Protein AF-A0A740PME3-F1 (afdb_monomer)

Radius of gyration: 33.71 Å; Cα contacts (8 Å, |Δi|>4): 279; chains: 1; bounding box: 52×79×85 Å

Mean predicted aligned error: 16.43 Å

pLDDT: mean 79.65, std 16.58, range [29.19, 96.75]

Sequence (230 aa):
MEKITNFGVVDVSREPSSVQKLFLKLCFMFKQINLDVYLSSTSSETVQLRVPRELNENHKQIGSIQYGGVKYPITHGSHLNLKYVELRLESDFLKEIRVFNMLHELIGERDANGWLKYKFTYADDEIKLAKRVAAIISKGMEREFGISYLTCGLDEDILTLPRAKPTAVKQYNQTEAIRIISDLLINKGYHVSRSSLDHPAYHLIVESDERVAKILVRHLQYDHAYDLST

Structure (mmCIF, N/CA/C/O backbone):
data_AF-A0A740PME3-F1
#
_entry.id   AF-A0A740PME3-F1
#
loop_
_atom_site.group_PDB
_atom_site.id
_atom_site.type_symbol
_atom_site.label_atom_id
_atom_site.label_alt_id
_atom_site.label_comp_id
_atom_site.label_asym_id
_atom_site.label_entity_id
_atom_site.label_seq_id
_atom_site.pdbx_PDB_ins_code
_atom_site.Cartn_x
_atom_site.Cartn_y
_atom_site.Cartn_z
_atom_site.occupancy
_atom_site.B_iso_or_equiv
_atom_site.auth_seq_id
_atom_site.auth_comp_id
_atom_site.auth_asym_id
_atom_site.auth_atom_id
_atom_site.pdbx_PDB_model_num
ATOM 1 N N . MET A 1 1 ? 36.382 -5.856 23.188 1.00 29.92 1 MET A N 1
ATOM 2 C CA . MET A 1 1 ? 36.559 -7.323 23.112 1.00 29.92 1 MET A CA 1
ATOM 3 C C . MET A 1 1 ? 35.412 -7.926 23.903 1.00 29.92 1 MET A C 1
ATOM 5 O O . MET A 1 1 ? 35.269 -7.535 25.046 1.00 29.92 1 MET A O 1
ATOM 9 N N . GLU A 1 2 ? 34.483 -8.726 23.399 1.00 30.62 2 GLU A N 1
ATOM 10 C CA . GLU A 1 2 ? 34.269 -9.385 22.110 1.00 30.62 2 GLU A CA 1
ATOM 11 C C . GLU A 1 2 ? 32.746 -9.496 21.905 1.00 30.62 2 GLU A C 1
ATOM 13 O O . GLU A 1 2 ? 31.999 -9.746 22.849 1.00 30.62 2 GLU A O 1
ATOM 18 N N . LYS A 1 3 ? 32.293 -9.269 20.668 1.00 38.28 3 LYS A N 1
ATOM 19 C CA . LYS A 1 3 ? 30.943 -9.590 20.191 1.00 38.28 3 LYS A CA 1
ATOM 20 C C . LYS A 1 3 ? 30.825 -11.105 20.053 1.00 38.28 3 LYS A C 1
ATOM 22 O O . LYS A 1 3 ? 31.654 -11.675 19.356 1.00 38.28 3 LYS A O 1
ATOM 27 N N . ILE A 1 4 ? 29.730 -11.699 20.526 1.00 29.19 4 ILE A N 1
ATOM 28 C CA . ILE A 1 4 ? 29.160 -12.890 19.879 1.00 29.19 4 ILE A CA 1
ATOM 29 C C . ILE A 1 4 ? 27.644 -12.712 19.764 1.00 29.19 4 ILE A C 1
ATOM 31 O O . ILE A 1 4 ? 26.863 -12.976 20.673 1.00 29.19 4 ILE A O 1
ATOM 35 N N . THR A 1 5 ? 27.248 -12.209 18.599 1.00 34.19 5 THR A N 1
ATOM 36 C CA . THR A 1 5 ? 25.916 -12.335 18.015 1.00 34.19 5 THR A CA 1
ATOM 37 C C . THR A 1 5 ? 25.674 -13.795 17.633 1.00 34.19 5 THR A C 1
ATOM 39 O O . THR A 1 5 ? 26.223 -14.258 16.635 1.00 34.19 5 THR A O 1
ATOM 42 N N . ASN A 1 6 ? 24.822 -14.505 18.372 1.00 30.84 6 ASN A N 1
ATOM 43 C CA . ASN A 1 6 ? 24.217 -15.747 17.884 1.00 30.84 6 ASN A CA 1
ATOM 44 C C . ASN A 1 6 ? 23.075 -15.398 16.923 1.00 30.84 6 ASN A C 1
ATOM 46 O O . ASN A 1 6 ? 21.897 -15.460 17.269 1.00 30.84 6 ASN A O 1
ATOM 50 N N . PHE A 1 7 ? 23.434 -15.013 15.697 1.00 35.28 7 PHE A N 1
ATOM 51 C CA . PHE A 1 7 ? 22.542 -15.234 14.569 1.00 35.28 7 PHE A CA 1
ATOM 52 C C . PHE A 1 7 ? 22.565 -16.733 14.299 1.00 35.28 7 PHE A C 1
ATOM 54 O O . PHE A 1 7 ? 23.594 -17.281 13.904 1.00 35.28 7 PHE A O 1
ATOM 61 N N . GLY A 1 8 ? 21.438 -17.398 14.556 1.00 32.94 8 GLY A N 1
ATOM 62 C CA . GLY A 1 8 ? 21.211 -18.737 14.035 1.00 32.94 8 GLY A CA 1
ATOM 63 C C . GLY A 1 8 ? 21.528 -18.716 12.547 1.00 32.94 8 GLY A C 1
ATOM 64 O O . GLY A 1 8 ? 21.039 -17.849 11.821 1.00 32.94 8 GLY A O 1
ATOM 65 N N . VAL A 1 9 ? 22.414 -19.616 12.133 1.00 32.97 9 VAL A N 1
ATOM 66 C CA . VAL A 1 9 ? 22.799 -19.816 10.741 1.00 32.97 9 VAL A CA 1
ATOM 67 C C . VAL A 1 9 ? 21.518 -20.098 9.962 1.00 32.97 9 VAL A C 1
ATOM 69 O O . VAL A 1 9 ? 20.975 -21.199 10.006 1.00 32.97 9 VAL A O 1
ATOM 72 N N . VAL A 1 10 ? 20.993 -19.068 9.301 1.00 37.66 10 VAL A N 1
ATOM 73 C CA . VAL A 1 10 ? 19.994 -19.241 8.256 1.00 37.66 10 VAL A CA 1
ATOM 74 C C . VAL A 1 10 ? 20.747 -19.938 7.142 1.00 37.66 10 VAL A C 1
ATOM 76 O O . VAL A 1 10 ? 21.699 -19.385 6.601 1.00 37.66 10 VAL A O 1
ATOM 79 N N . ASP A 1 11 ? 20.380 -21.181 6.869 1.00 35.50 11 ASP A N 1
ATOM 80 C CA . ASP A 1 11 ? 20.897 -21.944 5.747 1.00 35.50 11 ASP A CA 1
ATOM 81 C C . ASP A 1 11 ? 20.616 -21.163 4.447 1.00 35.50 11 ASP A C 1
ATOM 83 O O . ASP A 1 11 ? 19.503 -21.165 3.923 1.00 35.50 11 ASP A O 1
ATOM 87 N N . VAL A 1 12 ? 21.621 -20.420 3.967 1.00 41.12 12 VAL A N 1
ATOM 88 C CA . VAL A 1 12 ? 21.556 -19.548 2.777 1.00 41.12 12 VAL A CA 1
ATOM 89 C C . VAL A 1 12 ? 21.533 -20.382 1.480 1.00 41.12 12 VAL A C 1
ATOM 91 O O . VAL A 1 12 ? 21.507 -19.834 0.383 1.00 41.12 12 VAL A O 1
ATOM 94 N N . SER A 1 13 ? 21.541 -21.717 1.575 1.00 41.72 13 SER A N 1
ATOM 95 C CA . SER A 1 13 ? 21.712 -22.620 0.431 1.00 41.72 13 SER A CA 1
ATOM 96 C C . SER A 1 13 ? 20.420 -23.012 -0.297 1.00 41.72 13 SER A C 1
ATOM 98 O O . SER A 1 13 ? 20.486 -23.657 -1.343 1.00 41.72 13 SER A O 1
ATOM 100 N N . ARG A 1 14 ? 19.238 -22.632 0.208 1.00 55.62 14 ARG A N 1
ATOM 101 C CA . ARG A 1 14 ? 17.954 -22.964 -0.430 1.00 55.62 14 ARG A CA 1
ATOM 102 C C . ARG A 1 14 ? 17.279 -21.722 -0.981 1.00 55.62 14 ARG A C 1
ATOM 104 O O . ARG A 1 14 ? 16.992 -20.784 -0.241 1.00 55.62 14 ARG A O 1
ATOM 111 N N . GLU A 1 15 ? 16.981 -21.742 -2.280 1.00 59.12 15 GLU A N 1
ATOM 112 C CA . GLU A 1 15 ? 16.132 -20.718 -2.877 1.00 59.12 15 GLU A CA 1
ATOM 113 C C . GLU A 1 15 ? 14.814 -20.595 -2.095 1.00 59.12 15 GLU A C 1
ATOM 115 O O . GLU A 1 15 ? 14.175 -21.613 -1.802 1.00 59.12 15 GLU A O 1
ATOM 120 N N . PRO A 1 16 ? 14.368 -19.366 -1.779 1.00 70.06 16 PRO A N 1
ATOM 121 C CA . PRO A 1 16 ? 13.100 -19.177 -1.102 1.00 70.06 16 PRO A CA 1
ATOM 122 C C . PRO A 1 16 ? 11.954 -19.682 -1.982 1.00 70.06 16 PRO A C 1
ATOM 124 O O . PRO A 1 16 ? 11.882 -19.391 -3.181 1.00 70.06 16 PRO A O 1
ATOM 127 N N . SER A 1 17 ? 11.028 -20.416 -1.368 1.00 82.38 17 SER A N 1
ATOM 128 C CA . SER A 1 17 ? 9.795 -20.870 -2.014 1.00 82.38 17 SER A CA 1
ATOM 129 C C . SER A 1 17 ? 8.991 -19.690 -2.572 1.00 82.38 17 SER A C 1
ATOM 131 O O . SER A 1 17 ? 9.110 -18.555 -2.101 1.00 82.38 17 SER A O 1
ATOM 133 N N . SER A 1 18 ? 8.115 -19.943 -3.548 1.00 86.56 18 SER A N 1
ATOM 134 C CA . SER A 1 18 ? 7.247 -18.905 -4.125 1.00 86.56 18 SER A CA 1
ATOM 135 C C . SER A 1 18 ? 6.429 -18.163 -3.060 1.00 86.56 18 SER A C 1
ATOM 137 O O . SER A 1 18 ? 6.282 -16.948 -3.134 1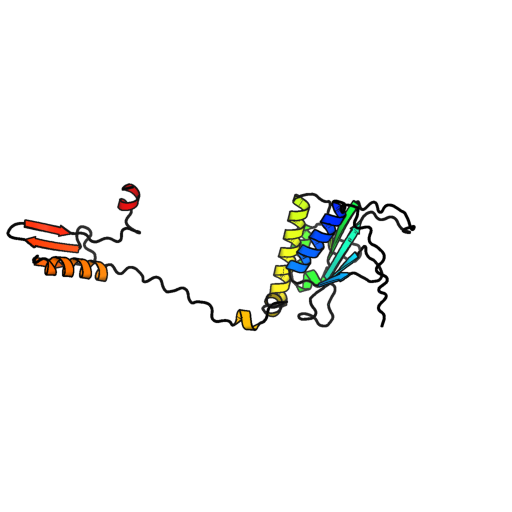.00 86.56 18 SER A O 1
ATOM 139 N N . VAL A 1 19 ? 5.978 -18.859 -2.010 1.00 87.50 19 VAL A N 1
ATOM 140 C CA . VAL A 1 19 ? 5.233 -18.259 -0.889 1.00 87.50 19 VAL A CA 1
ATOM 141 C C . VAL A 1 19 ? 6.123 -17.354 -0.028 1.00 87.50 19 VAL A C 1
ATOM 143 O O . VAL A 1 19 ? 5.700 -16.266 0.353 1.00 87.50 19 VAL A O 1
ATOM 146 N N . GLN A 1 20 ? 7.381 -17.727 0.221 1.00 86.75 20 GLN A N 1
ATOM 147 C CA . GLN A 1 20 ? 8.343 -16.845 0.904 1.00 86.75 20 GLN A CA 1
ATOM 148 C C . GLN A 1 20 ? 8.672 -15.612 0.055 1.00 86.75 20 GLN A C 1
ATOM 150 O O . GLN A 1 20 ? 8.682 -14.489 0.560 1.00 86.75 20 GLN A O 1
ATOM 155 N N . LYS A 1 21 ? 8.863 -15.797 -1.259 1.00 88.62 21 LYS A N 1
ATOM 156 C CA . LYS A 1 21 ? 9.023 -14.690 -2.214 1.00 88.62 21 LYS A CA 1
ATOM 157 C C . LYS A 1 21 ? 7.786 -13.773 -2.197 1.00 88.62 21 LYS A C 1
ATOM 159 O O . LYS A 1 21 ? 7.944 -12.558 -2.274 1.00 88.62 21 LYS A O 1
ATOM 164 N N . LEU A 1 22 ? 6.571 -14.321 -2.070 1.00 90.56 22 LEU A N 1
ATOM 165 C CA . LEU A 1 22 ? 5.328 -13.546 -1.944 1.00 90.56 22 LEU A CA 1
ATOM 166 C C . LEU A 1 22 ? 5.311 -12.692 -0.684 1.00 90.56 22 LEU A C 1
ATOM 168 O O . LEU A 1 22 ? 5.020 -11.504 -0.750 1.00 90.56 22 LEU A O 1
ATOM 172 N N . PHE A 1 23 ? 5.633 -13.306 0.450 1.00 91.38 23 PHE A N 1
ATOM 173 C CA . PHE A 1 23 ? 5.630 -12.653 1.750 1.00 91.38 23 PHE A CA 1
ATOM 174 C C . PHE A 1 23 ? 6.558 -11.441 1.748 1.00 91.38 23 PHE A C 1
ATOM 176 O O . PHE A 1 23 ? 6.135 -10.334 2.072 1.00 91.38 23 PHE A O 1
ATOM 183 N N . LEU A 1 24 ? 7.790 -11.627 1.265 1.00 90.50 24 LEU A N 1
ATOM 184 C CA . LEU A 1 24 ? 8.758 -10.541 1.115 1.00 90.50 24 LEU A CA 1
ATOM 185 C C . LEU A 1 24 ? 8.257 -9.450 0.161 1.00 90.50 24 LEU A C 1
ATOM 187 O O . LEU A 1 24 ? 8.390 -8.266 0.468 1.00 90.50 24 LEU A O 1
ATOM 191 N N . LYS A 1 25 ? 7.639 -9.827 -0.968 1.00 92.75 25 LYS A N 1
ATOM 192 C CA . LYS A 1 25 ? 7.036 -8.865 -1.905 1.00 92.75 25 LYS A CA 1
ATOM 193 C C . LYS A 1 25 ? 5.937 -8.036 -1.241 1.00 92.75 25 LYS A C 1
ATOM 195 O O . LYS A 1 25 ? 5.914 -6.826 -1.440 1.00 92.75 25 LYS A O 1
ATOM 200 N N . LEU A 1 26 ? 5.040 -8.658 -0.475 1.00 93.56 26 LEU A N 1
ATOM 201 C CA . LEU A 1 26 ? 3.980 -7.943 0.235 1.00 93.56 26 LEU A CA 1
ATOM 202 C C . LEU A 1 26 ? 4.576 -6.991 1.274 1.00 93.56 26 LEU A C 1
ATOM 204 O O . LEU A 1 26 ? 4.253 -5.808 1.244 1.00 93.56 26 LEU A O 1
ATOM 208 N N . CYS A 1 27 ? 5.509 -7.452 2.112 1.00 93.50 27 CYS A N 1
ATOM 209 C CA . CYS A 1 27 ? 6.199 -6.583 3.069 1.00 93.50 27 CYS A CA 1
ATOM 210 C C . CYS A 1 27 ? 6.843 -5.370 2.382 1.00 93.50 27 CYS A C 1
ATOM 212 O O . CYS A 1 27 ? 6.683 -4.244 2.847 1.00 93.50 27 CYS A O 1
ATOM 214 N N . PHE A 1 28 ? 7.517 -5.580 1.248 1.00 93.19 28 PHE A N 1
ATOM 215 C CA . PHE A 1 28 ? 8.120 -4.490 0.485 1.00 93.19 28 PHE A CA 1
ATOM 216 C C . PHE A 1 28 ? 7.072 -3.513 -0.063 1.00 93.19 28 PHE A C 1
ATOM 218 O O . PHE A 1 28 ? 7.240 -2.308 0.085 1.00 93.19 28 PHE A O 1
ATOM 225 N N . MET A 1 29 ? 5.963 -4.006 -0.628 1.00 94.31 29 MET A N 1
ATOM 226 C CA . MET A 1 29 ? 4.872 -3.151 -1.117 1.00 94.31 29 MET A CA 1
ATOM 227 C C . MET A 1 29 ? 4.291 -2.261 -0.015 1.00 94.31 29 MET A C 1
ATOM 229 O O . MET A 1 29 ? 4.068 -1.075 -0.242 1.00 94.31 29 MET A O 1
ATOM 233 N N . PHE A 1 30 ? 4.067 -2.808 1.182 1.00 93.69 30 PHE A N 1
ATOM 234 C CA . PHE A 1 30 ? 3.557 -2.014 2.300 1.00 93.69 30 PHE A CA 1
ATOM 235 C C . PHE A 1 30 ? 4.614 -1.045 2.852 1.00 93.69 30 PHE A C 1
ATOM 237 O O . PHE A 1 30 ? 4.271 0.077 3.216 1.00 93.69 30 PHE A O 1
ATOM 244 N N . LYS A 1 31 ? 5.906 -1.402 2.822 1.00 91.44 31 LYS A N 1
ATOM 245 C CA . LYS A 1 31 ? 6.980 -0.457 3.166 1.00 91.44 31 LYS A CA 1
ATOM 246 C C . LYS A 1 31 ? 7.080 0.704 2.171 1.00 91.44 31 LYS A C 1
ATOM 248 O O . LYS A 1 31 ? 7.338 1.825 2.588 1.00 91.44 31 LYS A O 1
ATOM 253 N N . GLN A 1 32 ? 6.841 0.458 0.879 1.00 91.06 32 GLN A N 1
ATOM 254 C CA . GLN A 1 32 ? 6.863 1.491 -0.169 1.00 91.06 32 GLN A CA 1
ATOM 255 C C . GLN A 1 32 ? 5.777 2.557 -0.009 1.00 91.06 32 GLN A C 1
ATOM 257 O O . GLN A 1 32 ? 5.943 3.663 -0.511 1.00 91.06 32 GLN A O 1
ATOM 262 N N . ILE A 1 33 ? 4.681 2.241 0.680 1.00 91.75 33 ILE A N 1
ATOM 263 C CA . ILE A 1 33 ? 3.643 3.217 1.031 1.00 91.75 33 ILE A CA 1
ATOM 264 C C . ILE A 1 33 ? 3.870 3.795 2.433 1.00 91.75 33 ILE A C 1
ATOM 266 O O . ILE A 1 33 ? 2.913 4.154 3.117 1.00 91.75 33 ILE A O 1
ATOM 270 N N . ASN A 1 34 ? 5.129 3.854 2.872 1.00 90.38 34 ASN A N 1
ATOM 271 C CA . ASN A 1 34 ? 5.542 4.431 4.145 1.00 90.38 34 ASN A CA 1
ATOM 272 C C . ASN A 1 34 ? 4.829 3.817 5.352 1.00 90.38 34 ASN A C 1
ATOM 274 O O . ASN A 1 34 ? 4.447 4.527 6.267 1.00 90.38 34 ASN A O 1
ATOM 278 N N . LEU A 1 35 ? 4.617 2.502 5.366 1.00 91.44 35 LEU A N 1
ATOM 279 C CA . LEU A 1 35 ? 4.223 1.809 6.591 1.00 91.44 35 LEU A CA 1
ATOM 280 C C . LEU A 1 35 ? 5.426 1.138 7.221 1.00 91.44 35 LEU A C 1
ATOM 282 O O . LEU A 1 35 ? 6.317 0.630 6.533 1.00 91.44 35 LEU A O 1
ATOM 286 N N . ASP A 1 36 ? 5.420 1.079 8.542 1.00 91.75 36 ASP A N 1
ATOM 287 C CA . ASP A 1 36 ? 6.410 0.320 9.270 1.00 91.75 36 ASP A CA 1
ATOM 288 C C . ASP A 1 36 ? 6.046 -1.157 9.312 1.00 91.75 36 ASP A C 1
ATOM 290 O O . ASP A 1 36 ? 4.900 -1.569 9.508 1.00 91.75 36 ASP A O 1
ATOM 294 N N . VAL A 1 37 ? 7.078 -1.958 9.074 1.00 90.69 37 VAL A N 1
ATOM 295 C CA . VAL A 1 37 ? 7.013 -3.402 8.906 1.00 90.69 37 VAL A CA 1
ATOM 296 C C . VAL A 1 37 ? 7.793 -3.990 10.072 1.00 90.69 37 VAL A C 1
ATOM 298 O O . VAL A 1 37 ? 9.022 -4.036 10.052 1.00 90.69 37 VAL A O 1
ATOM 301 N N . TYR A 1 38 ? 7.076 -4.373 11.127 1.00 89.12 38 TYR A N 1
ATOM 302 C CA . TYR A 1 38 ? 7.671 -4.821 12.383 1.00 89.12 38 TYR A CA 1
ATOM 303 C C . TYR A 1 38 ? 7.596 -6.343 12.516 1.00 89.12 38 TYR A C 1
ATOM 305 O O . TYR A 1 38 ? 6.509 -6.924 12.522 1.00 89.12 38 TYR A O 1
ATOM 313 N N . LEU A 1 39 ? 8.752 -6.997 12.642 1.00 83.56 39 LEU A N 1
ATOM 314 C CA . LEU A 1 39 ? 8.838 -8.433 12.904 1.00 83.56 39 LEU A CA 1
ATOM 315 C C . LEU A 1 39 ? 8.753 -8.679 14.415 1.00 83.56 39 LEU A C 1
ATOM 317 O O . LEU A 1 39 ? 9.565 -8.150 15.174 1.00 83.56 39 LEU A O 1
ATOM 321 N N . SER A 1 40 ? 7.784 -9.484 14.855 1.00 72.31 40 SER A N 1
ATOM 322 C CA . SER A 1 40 ? 7.672 -9.821 16.275 1.00 72.31 40 SER A CA 1
ATOM 323 C C . SER A 1 40 ? 8.845 -10.701 16.707 1.00 72.31 40 SER A C 1
ATOM 325 O O . SER A 1 40 ? 9.153 -11.693 16.050 1.00 72.31 40 SER A O 1
ATOM 327 N N . SER A 1 41 ? 9.450 -10.410 17.860 1.00 67.44 41 SER A N 1
ATOM 328 C CA . SER A 1 41 ? 10.477 -11.278 18.458 1.00 67.44 41 SER A CA 1
ATOM 329 C C . SER A 1 41 ? 9.940 -12.667 18.821 1.00 67.44 41 SER A C 1
ATOM 331 O O . SER A 1 41 ? 10.707 -13.617 18.939 1.00 67.44 41 SER A O 1
ATOM 333 N N . THR A 1 42 ? 8.620 -12.790 18.981 1.00 66.62 42 THR A N 1
ATOM 334 C CA . THR A 1 42 ? 7.939 -14.028 19.374 1.00 66.62 42 THR A CA 1
ATOM 335 C C . THR A 1 42 ? 7.505 -14.902 18.197 1.00 66.62 42 THR A C 1
ATOM 337 O O . THR A 1 42 ? 7.164 -16.062 18.411 1.00 66.62 42 THR A O 1
ATOM 340 N N . SER A 1 43 ? 7.498 -14.381 16.964 1.00 66.12 43 SER A N 1
ATOM 341 C CA . SER A 1 43 ? 7.109 -15.146 15.774 1.00 66.12 43 SER A CA 1
ATOM 342 C C . SER A 1 43 ? 7.761 -14.582 14.517 1.00 66.12 43 SER A C 1
ATOM 344 O O . SER A 1 43 ? 7.472 -13.461 14.102 1.00 66.12 43 SER A O 1
ATOM 346 N N . SER A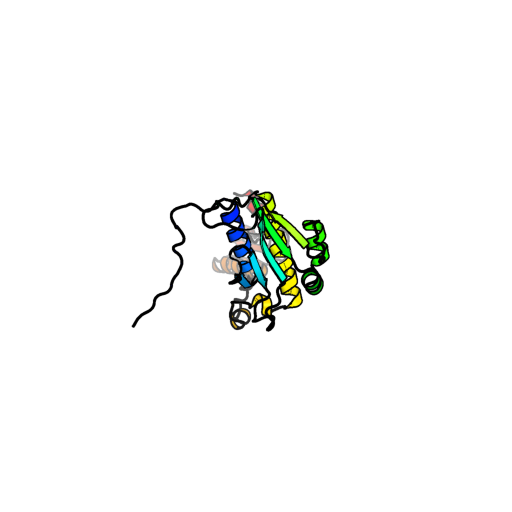 1 44 ? 8.583 -15.401 13.861 1.00 69.50 44 SER A N 1
ATOM 347 C CA . SER A 1 44 ? 9.146 -15.099 12.541 1.00 69.50 44 SER A CA 1
ATOM 348 C C . SER A 1 44 ? 8.128 -15.232 11.403 1.00 69.50 44 SER A C 1
ATOM 350 O O . SER A 1 44 ? 8.459 -14.961 10.251 1.00 69.50 44 SER A O 1
ATOM 352 N N . GLU A 1 45 ? 6.912 -15.700 11.696 1.00 78.06 45 GLU A N 1
ATOM 353 C CA . GLU A 1 45 ? 5.899 -16.039 10.691 1.00 78.06 45 GLU A CA 1
ATOM 354 C C . GLU A 1 45 ? 4.883 -14.923 10.455 1.00 78.06 45 GLU A C 1
ATOM 356 O O . GLU A 1 45 ? 4.141 -14.969 9.472 1.00 78.06 45 GLU A O 1
ATOM 361 N N . THR A 1 46 ? 4.875 -13.919 11.334 1.00 87.50 46 THR A N 1
ATOM 362 C CA . THR A 1 46 ? 3.958 -12.785 11.284 1.00 87.50 46 THR A CA 1
ATOM 363 C C . THR A 1 46 ? 4.730 -11.484 11.387 1.00 87.50 46 THR A C 1
ATOM 365 O O . THR A 1 46 ? 5.543 -11.272 12.285 1.00 87.50 46 THR A O 1
ATOM 368 N N . VAL A 1 47 ? 4.404 -10.571 10.487 1.00 91.44 47 VAL A N 1
ATOM 369 C CA . VAL A 1 47 ? 4.886 -9.199 10.488 1.00 91.44 47 VAL A CA 1
ATOM 370 C C . VAL A 1 47 ? 3.702 -8.277 10.719 1.00 91.44 47 VAL A C 1
ATOM 372 O O . VAL A 1 47 ? 2.640 -8.446 10.124 1.00 91.44 47 VAL A O 1
ATOM 375 N N . GLN A 1 48 ? 3.874 -7.305 11.603 1.00 93.44 48 GLN A N 1
ATOM 376 C CA . GLN A 1 48 ? 2.881 -6.276 11.869 1.00 93.44 48 GLN A CA 1
ATOM 377 C C . GLN A 1 48 ? 3.084 -5.109 10.909 1.00 93.44 48 GLN A C 1
ATOM 379 O O . GLN A 1 48 ? 4.212 -4.666 10.694 1.00 93.44 48 GLN A O 1
ATOM 384 N N . LEU A 1 49 ? 1.978 -4.610 10.368 1.00 94.50 49 LEU A N 1
ATOM 385 C CA . LEU A 1 49 ? 1.935 -3.364 9.616 1.00 94.50 49 LEU A CA 1
ATOM 386 C C . LEU A 1 49 ? 1.494 -2.263 10.562 1.00 94.50 49 LEU A C 1
ATOM 388 O O . LEU A 1 49 ? 0.475 -2.409 11.246 1.00 94.50 49 LEU A O 1
ATOM 392 N N . ARG A 1 50 ? 2.253 -1.177 10.616 1.00 94.44 50 ARG A N 1
ATOM 393 C CA . ARG A 1 50 ? 1.993 -0.100 11.559 1.00 94.44 50 ARG A CA 1
ATOM 394 C C . ARG A 1 50 ? 2.192 1.276 10.927 1.00 94.44 50 ARG A C 1
ATOM 396 O O . ARG A 1 50 ? 2.929 1.423 9.952 1.00 94.44 50 ARG A O 1
ATOM 403 N N . VAL A 1 51 ? 1.512 2.270 11.488 1.00 92.88 51 VAL A N 1
ATOM 404 C CA . VAL A 1 51 ? 1.700 3.680 11.124 1.00 92.88 51 VAL A CA 1
ATOM 405 C C . VAL A 1 51 ? 3.079 4.142 11.605 1.00 92.88 51 VAL A C 1
ATOM 407 O O . VAL A 1 51 ? 3.375 3.911 12.776 1.00 92.88 51 VAL A O 1
ATOM 410 N N . PRO A 1 52 ? 3.896 4.805 10.769 1.00 91.31 52 PRO A N 1
ATOM 411 C CA . PRO A 1 52 ? 5.185 5.354 11.185 1.00 91.31 52 PRO A CA 1
ATOM 412 C C . PRO A 1 52 ? 5.082 6.205 12.447 1.00 91.31 52 PRO A C 1
ATOM 414 O O . PRO A 1 52 ? 4.093 6.916 12.657 1.00 91.31 52 PRO A O 1
ATOM 417 N N . ARG A 1 53 ? 6.126 6.164 13.276 1.00 89.50 53 ARG A N 1
ATOM 418 C CA . ARG A 1 53 ? 6.169 6.926 14.535 1.00 89.50 53 ARG A CA 1
ATOM 419 C C . ARG A 1 53 ? 6.058 8.428 14.315 1.00 89.50 53 ARG A C 1
ATOM 421 O O . ARG A 1 53 ? 5.493 9.118 15.153 1.00 89.50 53 ARG A O 1
ATOM 428 N N . GLU A 1 54 ? 6.562 8.898 13.184 1.00 88.38 54 GLU A N 1
ATOM 429 C CA . GLU A 1 54 ? 6.519 10.281 12.723 1.00 88.38 54 GLU A CA 1
ATOM 430 C C . GLU A 1 54 ? 5.080 10.786 12.538 1.00 88.38 54 GLU A C 1
ATOM 432 O O . GLU A 1 54 ? 4.826 11.977 12.671 1.00 88.38 54 GLU A O 1
ATOM 437 N N . LEU A 1 55 ? 4.131 9.885 12.261 1.00 88.56 55 LEU A N 1
ATOM 438 C CA . LEU A 1 55 ? 2.715 10.214 12.064 1.00 88.56 55 LEU A CA 1
ATOM 439 C C . LEU A 1 55 ? 1.859 9.874 13.283 1.00 88.56 55 LEU A C 1
ATOM 441 O O . LEU A 1 55 ? 0.795 10.455 13.489 1.00 88.56 55 LEU A O 1
ATOM 445 N N . ASN A 1 56 ? 2.287 8.891 14.074 1.00 88.19 56 ASN A N 1
ATOM 446 C CA . ASN A 1 56 ? 1.558 8.424 15.238 1.00 88.19 56 ASN A CA 1
ATOM 447 C C . ASN A 1 56 ? 2.530 7.882 16.291 1.00 88.19 56 ASN A C 1
ATOM 449 O O . ASN A 1 56 ? 3.068 6.786 16.139 1.00 88.19 56 ASN A O 1
ATOM 453 N N . GLU A 1 57 ? 2.700 8.606 17.400 1.00 82.81 57 GLU A N 1
ATOM 454 C CA . GLU A 1 57 ? 3.639 8.232 18.472 1.00 82.81 57 GLU A CA 1
ATOM 455 C C . GLU A 1 57 ? 3.368 6.833 19.051 1.00 82.81 57 GLU A C 1
ATOM 457 O O . GLU A 1 57 ? 4.295 6.099 19.403 1.00 82.81 57 GLU A O 1
ATOM 462 N N . ASN A 1 58 ? 2.096 6.418 19.078 1.00 85.88 58 ASN A N 1
ATOM 463 C CA . ASN A 1 58 ? 1.678 5.101 19.561 1.00 85.88 58 ASN A CA 1
ATOM 464 C C . ASN A 1 58 ? 2.021 3.960 18.591 1.00 85.88 58 ASN A C 1
ATOM 466 O O . ASN A 1 58 ? 1.825 2.789 18.926 1.00 85.88 58 ASN A O 1
ATOM 470 N N . HIS A 1 59 ? 2.538 4.279 17.400 1.00 85.00 59 HIS A N 1
ATOM 471 C CA . HIS A 1 59 ? 2.926 3.324 16.371 1.00 85.00 59 HIS A CA 1
ATOM 472 C C . HIS A 1 59 ? 1.788 2.320 16.102 1.00 85.00 59 HIS A C 1
ATOM 474 O O . HIS A 1 59 ? 1.987 1.094 16.146 1.00 85.00 59 HIS A O 1
ATOM 480 N N . LYS A 1 60 ? 0.571 2.863 15.920 1.00 90.94 60 LYS A N 1
ATOM 481 C CA . LYS A 1 60 ? -0.688 2.113 15.821 1.00 90.94 60 LYS A CA 1
ATOM 482 C C . LYS A 1 60 ? -0.569 0.986 14.797 1.00 90.94 60 LYS A C 1
ATOM 484 O O . LYS A 1 60 ? -0.140 1.203 13.663 1.00 90.94 60 LYS A O 1
ATOM 489 N N . GLN A 1 61 ? -0.944 -0.226 15.203 1.00 91.69 61 GLN A N 1
ATOM 490 C CA . GLN A 1 61 ? -0.990 -1.372 14.303 1.00 91.69 61 GLN A CA 1
ATOM 491 C C . GLN A 1 61 ? -2.231 -1.281 13.426 1.00 91.69 61 GLN A C 1
ATOM 493 O O . GLN A 1 61 ? -3.333 -1.165 13.938 1.00 91.69 61 GLN A O 1
ATOM 498 N N . ILE A 1 62 ? -2.036 -1.397 12.118 1.00 93.25 62 ILE A N 1
ATOM 499 C CA . ILE A 1 62 ? -3.112 -1.303 11.127 1.00 93.25 62 ILE A CA 1
ATOM 500 C C . ILE A 1 62 ? -3.385 -2.638 10.439 1.00 93.25 62 ILE A C 1
ATOM 502 O O . ILE A 1 62 ? -4.323 -2.771 9.656 1.00 93.25 62 ILE A O 1
ATOM 506 N N . GLY A 1 63 ? -2.537 -3.635 10.692 1.00 93.25 63 GLY A N 1
ATOM 507 C CA . GLY A 1 63 ? -2.683 -4.952 10.106 1.00 93.25 63 GLY A CA 1
ATOM 508 C C . GLY A 1 63 ? -1.526 -5.893 10.402 1.00 93.25 63 GLY A C 1
ATOM 509 O O . GLY A 1 63 ? -0.643 -5.619 11.221 1.00 93.25 63 GLY A O 1
ATOM 510 N N . SER A 1 64 ? -1.537 -7.027 9.717 1.00 93.81 64 SER A N 1
ATOM 511 C CA . SER A 1 64 ? -0.454 -7.998 9.717 1.00 93.81 64 SER A C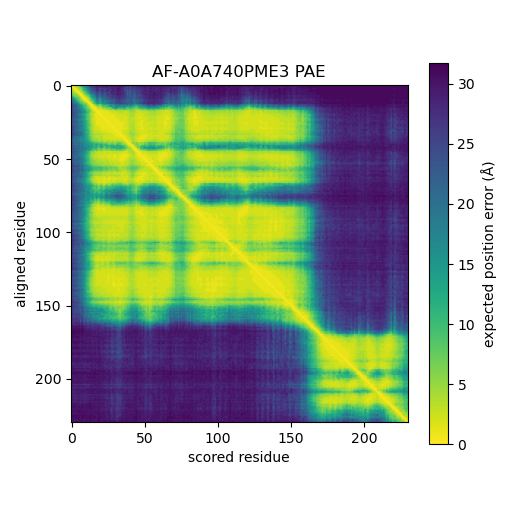A 1
ATOM 512 C C . SER A 1 64 ? -0.374 -8.754 8.395 1.00 93.81 64 SER A C 1
ATOM 514 O O . SER A 1 64 ? -1.366 -8.930 7.690 1.00 93.81 64 SER A O 1
ATOM 516 N N . ILE A 1 65 ? 0.830 -9.218 8.079 1.00 93.31 65 ILE A N 1
ATOM 517 C CA . ILE A 1 65 ? 1.113 -10.168 7.006 1.00 93.31 65 ILE A CA 1
ATOM 518 C C . ILE A 1 65 ? 1.632 -11.426 7.687 1.00 93.31 65 ILE A C 1
ATOM 520 O O . ILE A 1 65 ? 2.577 -11.351 8.472 1.00 93.31 65 ILE A O 1
ATOM 524 N N . GLN A 1 66 ? 1.025 -12.573 7.415 1.00 91.44 66 GLN A N 1
ATOM 525 C CA . GLN A 1 66 ? 1.399 -13.823 8.070 1.00 91.44 66 GLN A CA 1
ATOM 526 C C . GLN A 1 66 ? 1.438 -14.998 7.106 1.00 91.44 66 GLN A C 1
ATOM 528 O O . GLN A 1 66 ? 0.657 -15.066 6.155 1.00 91.44 66 GLN A O 1
ATOM 533 N N . TYR A 1 67 ? 2.324 -15.953 7.366 1.00 88.56 67 TYR A N 1
ATOM 534 C CA . TYR A 1 67 ? 2.272 -17.223 6.658 1.00 88.56 67 TYR A CA 1
ATOM 535 C C . TYR A 1 67 ? 1.040 -18.034 7.059 1.00 88.56 67 TYR A C 1
ATOM 537 O O . TYR A 1 67 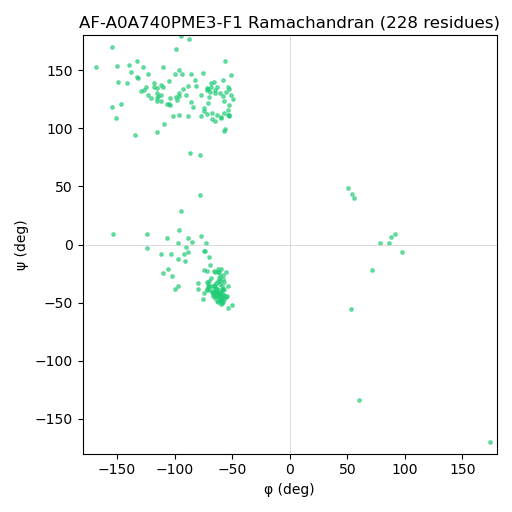? 0.665 -18.125 8.226 1.00 88.56 67 TYR A O 1
ATOM 545 N N . GLY A 1 68 ? 0.419 -18.656 6.064 1.00 81.94 68 GLY A N 1
ATOM 546 C CA . GLY A 1 68 ? -0.711 -19.552 6.226 1.00 81.94 68 GLY A CA 1
ATOM 547 C C . GLY A 1 68 ? -0.359 -21.008 5.942 1.00 81.94 68 GLY A C 1
ATOM 548 O O . GLY A 1 68 ? 0.522 -21.323 5.137 1.00 81.94 68 GLY A O 1
ATOM 549 N N . GLY A 1 69 ? -1.105 -21.917 6.574 1.00 71.88 69 GLY A N 1
ATOM 550 C CA . GLY A 1 69 ? -0.961 -23.362 6.368 1.00 71.88 69 GLY A CA 1
ATOM 551 C C . GLY A 1 69 ? 0.066 -24.049 7.271 1.00 71.88 69 GLY A C 1
ATOM 552 O O . GLY A 1 69 ? 0.286 -25.250 7.106 1.00 71.88 69 GLY A O 1
ATOM 553 N N . VAL A 1 70 ? 0.642 -23.327 8.236 1.00 69.81 70 VAL A N 1
ATOM 554 C CA . VAL A 1 70 ? 1.515 -23.891 9.273 1.00 69.81 70 VAL A CA 1
ATOM 555 C C . VAL A 1 70 ? 0.674 -24.709 10.260 1.00 69.81 70 VAL A C 1
ATOM 557 O O . VAL A 1 70 ? -0.385 -24.266 10.705 1.00 69.81 70 VAL A O 1
ATOM 560 N N . LYS A 1 71 ? 1.123 -25.927 10.583 1.00 65.00 71 LYS A N 1
ATOM 561 C CA . LYS A 1 71 ? 0.522 -26.767 11.628 1.00 65.00 71 LYS A CA 1
ATOM 562 C C . LYS A 1 71 ? 1.348 -26.629 12.902 1.00 65.00 71 LYS A C 1
ATOM 564 O O . LYS A 1 71 ? 2.553 -26.855 12.863 1.00 65.00 71 LYS A O 1
ATOM 569 N N . TYR A 1 72 ? 0.692 -26.297 14.009 1.00 63.28 72 TYR A N 1
ATOM 570 C CA . TYR A 1 72 ? 1.325 -26.222 15.324 1.00 63.28 72 TYR A CA 1
ATOM 571 C C . TYR A 1 72 ? 1.118 -27.526 16.113 1.00 63.28 72 TYR A C 1
ATOM 573 O O . TYR A 1 72 ? 0.082 -28.174 15.934 1.00 63.28 72 TYR A O 1
ATOM 581 N N . PRO A 1 73 ? 2.057 -27.895 17.005 1.00 64.44 73 PRO A N 1
ATOM 582 C CA . PRO A 1 73 ? 3.321 -27.209 17.303 1.00 64.44 73 PRO A CA 1
ATOM 583 C C . PRO A 1 73 ? 4.386 -27.410 16.210 1.00 64.44 73 PRO A C 1
ATOM 585 O O . PRO A 1 73 ? 4.450 -28.464 15.583 1.00 64.44 73 PRO A O 1
ATOM 588 N N . ILE A 1 74 ? 5.239 -26.401 15.997 1.00 63.22 74 ILE A N 1
ATOM 589 C CA . ILE A 1 74 ? 6.381 -26.504 15.077 1.00 63.22 74 ILE A CA 1
ATOM 590 C C . ILE A 1 74 ? 7.478 -27.299 15.786 1.00 63.22 74 ILE A C 1
ATOM 592 O O . ILE A 1 74 ? 8.080 -26.828 16.749 1.00 63.22 74 ILE A O 1
ATOM 596 N N . THR A 1 75 ? 7.737 -28.518 15.329 1.00 61.88 75 THR A N 1
ATOM 597 C CA . THR A 1 75 ? 8.851 -29.337 15.822 1.00 61.88 75 THR A CA 1
ATOM 598 C C . THR A 1 75 ? 10.160 -28.940 15.133 1.00 61.88 75 THR A C 1
ATOM 600 O O . THR A 1 75 ? 10.182 -28.669 13.933 1.00 61.88 75 THR A O 1
ATOM 603 N N . HIS A 1 76 ? 11.287 -28.924 15.848 1.00 48.78 76 HIS A N 1
ATOM 604 C CA . HIS A 1 76 ? 12.586 -28.727 15.196 1.00 48.78 76 HIS A CA 1
ATOM 605 C C . HIS A 1 76 ? 12.809 -29.811 14.125 1.00 48.78 76 HIS A C 1
ATOM 607 O O . HIS A 1 76 ? 12.721 -31.000 14.414 1.00 48.78 76 HIS A O 1
ATOM 613 N N . GLY A 1 77 ? 13.056 -29.390 12.880 1.00 56.38 77 GLY A N 1
ATOM 614 C CA . GLY A 1 77 ? 13.248 -30.283 11.731 1.00 56.38 77 GLY A CA 1
ATOM 615 C C . GLY A 1 77 ? 12.012 -30.506 10.851 1.00 56.38 77 GLY A C 1
ATOM 616 O O . GLY A 1 77 ? 12.146 -31.092 9.779 1.00 56.38 77 GLY A O 1
ATOM 617 N N . SER A 1 78 ? 10.822 -30.014 11.225 1.00 58.47 78 SER A N 1
ATOM 618 C CA . SER A 1 78 ? 9.676 -30.065 10.306 1.00 58.47 78 SER A CA 1
ATOM 619 C C . SER A 1 78 ? 9.861 -29.104 9.130 1.00 58.47 78 SER A C 1
ATOM 621 O O . SER A 1 78 ? 10.088 -27.909 9.312 1.00 58.47 78 SER A O 1
ATOM 623 N N . HIS A 1 79 ? 9.721 -29.624 7.909 1.00 61.41 79 HIS A N 1
ATOM 624 C CA . HIS A 1 79 ? 9.590 -28.799 6.714 1.00 61.41 79 HIS A CA 1
ATOM 625 C C . HIS A 1 79 ? 8.303 -27.971 6.816 1.00 61.41 79 HIS A C 1
ATOM 627 O O . HIS A 1 79 ? 7.198 -28.517 6.767 1.00 61.41 79 HIS A O 1
ATOM 633 N N . LEU A 1 80 ? 8.443 -26.652 6.965 1.00 69.12 80 LEU A N 1
ATOM 634 C CA . LEU A 1 80 ? 7.316 -25.724 6.937 1.00 69.12 80 LEU A CA 1
ATOM 635 C C . LEU A 1 80 ? 6.681 -25.753 5.544 1.00 69.12 80 LEU A C 1
ATOM 637 O O . LEU A 1 80 ? 7.241 -25.240 4.576 1.00 69.12 80 LEU A O 1
ATOM 641 N N . ASN A 1 81 ? 5.507 -26.372 5.438 1.00 72.62 81 ASN A N 1
ATOM 642 C CA . ASN A 1 81 ? 4.732 -26.387 4.204 1.00 72.62 81 ASN A CA 1
ATOM 643 C C . ASN A 1 81 ? 3.844 -25.138 4.141 1.00 72.62 81 ASN A C 1
ATOM 645 O O . ASN A 1 81 ? 2.659 -25.175 4.478 1.00 72.62 81 ASN A O 1
ATOM 649 N N . LEU A 1 82 ? 4.461 -24.017 3.770 1.00 81.81 82 LEU A N 1
ATOM 650 C CA . LEU A 1 82 ? 3.790 -22.730 3.626 1.00 81.81 82 LEU A CA 1
ATOM 651 C C . LEU A 1 82 ? 2.877 -22.774 2.400 1.00 81.81 82 LEU A C 1
ATOM 653 O O . LEU A 1 82 ? 3.341 -23.020 1.288 1.00 81.81 82 LEU A O 1
ATOM 657 N N . LYS A 1 83 ? 1.579 -22.533 2.597 1.00 84.56 83 LYS A N 1
ATOM 658 C CA . LYS A 1 83 ? 0.583 -22.657 1.521 1.00 84.56 83 LYS A CA 1
ATOM 659 C C . LYS A 1 83 ? 0.205 -21.320 0.898 1.00 84.56 83 LYS A C 1
ATOM 661 O O . LYS A 1 83 ? -0.021 -21.248 -0.303 1.00 84.56 83 LYS A O 1
ATOM 666 N N . TYR A 1 84 ? 0.100 -20.284 1.720 1.00 90.44 84 TYR A N 1
ATOM 667 C CA . TYR A 1 84 ? -0.356 -18.959 1.311 1.00 90.44 84 TYR A CA 1
ATOM 668 C C . TYR A 1 84 ? 0.216 -17.891 2.242 1.00 90.44 84 TYR A C 1
ATOM 670 O O . TYR A 1 84 ? 0.777 -18.206 3.295 1.00 90.44 84 TYR A O 1
ATOM 678 N N . VAL A 1 85 ? 0.054 -16.628 1.860 1.00 92.56 85 VAL A N 1
ATOM 679 C CA . VAL A 1 85 ? 0.294 -15.472 2.727 1.00 92.56 85 VAL A CA 1
ATOM 680 C C . VAL A 1 85 ? -1.040 -14.802 3.009 1.00 92.56 85 VAL A C 1
ATOM 682 O O . VAL A 1 85 ? -1.801 -14.529 2.090 1.00 92.56 85 VAL A O 1
ATOM 685 N N . GLU A 1 86 ? -1.352 -14.553 4.271 1.00 93.50 86 GLU A N 1
ATOM 686 C CA . GLU A 1 86 ? -2.582 -13.879 4.671 1.00 93.50 86 GLU A CA 1
ATOM 687 C C . GLU A 1 86 ? -2.279 -12.439 5.068 1.00 93.50 86 GLU A C 1
ATOM 689 O O . GLU A 1 86 ? -1.438 -12.192 5.933 1.00 93.50 86 GLU A O 1
ATOM 694 N N . LEU A 1 87 ? -2.978 -11.497 4.443 1.00 94.88 87 LEU A N 1
ATOM 695 C CA . LEU A 1 87 ? -3.043 -10.116 4.899 1.00 94.88 87 LEU A CA 1
ATOM 696 C C . LEU A 1 87 ? -4.259 -9.975 5.801 1.00 94.88 87 LEU A C 1
ATOM 698 O O . LEU A 1 87 ? -5.350 -10.405 5.426 1.00 94.88 87 LEU A O 1
ATOM 702 N N . ARG A 1 88 ? -4.086 -9.330 6.948 1.00 94.69 88 ARG A N 1
ATOM 703 C CA . ARG A 1 88 ? -5.182 -8.902 7.814 1.00 94.69 88 ARG A CA 1
ATOM 704 C C . ARG A 1 88 ? -5.074 -7.410 8.066 1.00 94.69 88 ARG A C 1
ATOM 706 O O . ARG A 1 88 ? -3.980 -6.924 8.330 1.00 94.69 88 ARG A O 1
ATOM 713 N N . LEU A 1 89 ? -6.186 -6.693 7.992 1.00 96.00 89 LEU A N 1
ATOM 714 C CA . LEU A 1 89 ? -6.245 -5.243 8.154 1.00 96.00 89 LEU A CA 1
ATOM 715 C C . LEU A 1 89 ? -7.269 -4.872 9.224 1.00 96.00 89 LEU A C 1
ATOM 717 O O . LEU A 1 89 ? -8.397 -5.370 9.217 1.00 96.00 89 LEU A O 1
ATOM 721 N N . GLU A 1 90 ? -6.863 -3.986 10.126 1.00 95.31 90 GLU A N 1
ATOM 722 C CA . GLU A 1 90 ? -7.649 -3.563 11.278 1.00 95.31 90 GLU A CA 1
ATOM 723 C C . GLU A 1 90 ? -8.779 -2.620 10.850 1.00 95.31 90 GLU A C 1
ATOM 725 O O . GLU A 1 90 ? -8.557 -1.537 10.308 1.00 95.31 90 GLU A O 1
ATOM 730 N N . SER A 1 91 ? -10.020 -3.040 11.069 1.00 93.44 91 SER A N 1
ATOM 731 C CA . SER A 1 91 ? -11.172 -2.379 10.457 1.00 93.44 91 SER A CA 1
ATOM 732 C C . SER A 1 91 ? -11.471 -0.993 11.002 1.00 93.44 91 SER A C 1
ATOM 734 O O . SER A 1 91 ? -11.959 -0.159 10.241 1.00 93.44 91 SER A O 1
ATOM 736 N N . ASP A 1 92 ? -11.191 -0.719 12.275 1.00 93.06 92 ASP A N 1
ATOM 737 C CA . ASP A 1 92 ? -11.442 0.609 12.836 1.00 93.06 92 ASP A CA 1
ATOM 738 C C . ASP A 1 92 ? -10.442 1.628 12.297 1.00 93.06 92 ASP A C 1
ATOM 740 O O . ASP A 1 92 ? -10.854 2.712 11.883 1.00 93.06 92 ASP A O 1
ATOM 744 N N . PHE A 1 93 ? -9.175 1.240 12.131 1.00 93.44 93 PHE A N 1
ATOM 745 C CA . PHE A 1 93 ? -8.219 2.044 11.378 1.00 93.44 93 PHE A CA 1
ATOM 746 C C . PHE A 1 93 ? -8.663 2.288 9.929 1.00 93.44 93 PHE A C 1
ATOM 748 O O . PHE A 1 93 ? -8.667 3.419 9.456 1.00 93.44 93 PHE A O 1
ATOM 755 N N . LEU A 1 94 ? -9.109 1.258 9.205 1.00 94.88 94 LEU A N 1
ATOM 756 C CA . LEU A 1 94 ? -9.575 1.448 7.824 1.00 94.88 94 LEU A CA 1
ATOM 757 C C . LEU A 1 94 ? -10.793 2.387 7.715 1.00 94.88 94 LEU A C 1
ATOM 759 O O . LEU A 1 94 ? -10.991 3.019 6.669 1.00 94.88 94 LEU A O 1
ATOM 763 N N . LYS A 1 95 ? -11.633 2.455 8.756 1.00 94.62 95 LYS A N 1
ATOM 764 C CA . LYS A 1 95 ? -12.746 3.413 8.844 1.00 94.62 95 LYS A CA 1
ATOM 765 C C . LYS A 1 95 ? -12.242 4.823 9.142 1.00 94.62 95 LYS A C 1
ATOM 767 O O . LYS A 1 95 ? -12.738 5.752 8.511 1.00 94.62 95 LYS A O 1
ATOM 772 N N . GLU A 1 96 ? -11.265 4.962 10.039 1.00 93.62 96 GLU A N 1
ATOM 773 C CA . GLU A 1 96 ? -10.587 6.224 10.371 1.00 93.62 96 GLU A CA 1
ATOM 774 C C . GLU A 1 96 ? -10.047 6.888 9.098 1.00 93.62 96 GLU A C 1
ATOM 776 O O . GLU A 1 96 ? -10.512 7.961 8.725 1.00 93.62 96 GLU A O 1
ATOM 781 N N . ILE A 1 97 ? -9.241 6.166 8.311 1.00 95.06 97 ILE A N 1
ATOM 782 C CA . ILE A 1 97 ? -8.705 6.664 7.029 1.00 95.06 97 ILE A CA 1
ATOM 783 C C . ILE A 1 97 ? -9.721 6.633 5.861 1.00 95.06 97 ILE A C 1
ATOM 785 O O . ILE A 1 97 ? -9.380 6.898 4.705 1.00 95.06 97 ILE A O 1
ATOM 789 N N . ARG A 1 98 ? -10.998 6.322 6.133 1.00 96.06 98 ARG A N 1
ATOM 790 C CA . ARG A 1 98 ? -12.129 6.337 5.181 1.00 96.06 98 ARG A CA 1
ATOM 791 C C . ARG A 1 98 ? -11.917 5.505 3.907 1.00 96.06 98 ARG A C 1
ATOM 793 O O . ARG A 1 98 ? -12.266 5.948 2.808 1.00 96.06 98 ARG A O 1
ATOM 800 N N . VAL A 1 99 ? -11.367 4.298 4.035 1.00 96.75 99 VAL A N 1
ATOM 801 C CA . VAL A 1 99 ? -11.184 3.357 2.904 1.00 96.75 99 VAL A CA 1
ATOM 802 C C . VAL A 1 99 ? -11.822 1.987 3.122 1.00 96.75 99 VAL A C 1
ATOM 804 O O . VAL A 1 99 ? -11.808 1.150 2.220 1.00 96.75 99 VAL A O 1
ATOM 807 N N . PHE A 1 100 ? -12.407 1.754 4.298 1.00 95.06 100 PHE A N 1
ATOM 808 C CA . PHE A 1 100 ? -12.963 0.462 4.685 1.00 95.06 100 PHE A CA 1
ATOM 809 C C . PHE A 1 100 ? -13.913 -0.149 3.651 1.00 95.06 100 PHE A C 1
ATOM 811 O O . PHE A 1 100 ? -13.702 -1.287 3.247 1.00 95.06 100 PHE A O 1
ATOM 818 N N . ASN A 1 101 ? -14.923 0.595 3.186 1.00 94.38 101 ASN A N 1
ATOM 819 C CA . ASN A 1 101 ? -15.912 0.064 2.240 1.00 94.38 101 ASN A CA 1
ATOM 820 C C . ASN A 1 101 ? -15.264 -0.361 0.915 1.00 94.38 101 ASN A C 1
ATOM 822 O O . ASN A 1 101 ? -15.518 -1.464 0.445 1.00 94.38 101 ASN A O 1
ATOM 826 N N . MET A 1 102 ? -14.354 0.459 0.375 1.00 95.62 102 MET A N 1
ATOM 827 C CA . MET A 1 102 ? -13.633 0.145 -0.863 1.00 95.62 102 MET A CA 1
ATOM 828 C C . MET A 1 102 ? -12.781 -1.120 -0.727 1.00 95.62 102 MET A C 1
ATOM 830 O O . MET A 1 102 ? -12.751 -1.953 -1.628 1.00 95.62 102 MET A O 1
ATOM 834 N N . LEU A 1 103 ? -12.070 -1.269 0.395 1.00 95.19 103 LEU A N 1
ATOM 835 C CA . LEU A 1 103 ? -11.270 -2.467 0.648 1.00 95.19 103 LEU A CA 1
ATOM 836 C C . LEU A 1 103 ? -12.144 -3.687 0.913 1.00 95.19 103 LEU A C 1
ATOM 838 O O . LEU A 1 103 ? -11.798 -4.784 0.491 1.00 95.19 103 LEU A O 1
ATOM 842 N N . HIS A 1 104 ? -13.277 -3.505 1.582 1.00 94.12 104 HIS A N 1
ATOM 843 C CA . HIS A 1 104 ? -14.209 -4.583 1.851 1.00 94.12 104 HIS A CA 1
ATOM 844 C C . HIS A 1 104 ? -14.843 -5.126 0.569 1.00 94.12 104 HIS A C 1
ATOM 846 O O . HIS A 1 104 ? -14.910 -6.336 0.408 1.00 94.12 104 HIS A O 1
ATOM 852 N N . GLU A 1 105 ? -15.253 -4.259 -0.355 1.00 93.12 105 GLU A N 1
ATOM 853 C CA . GLU A 1 105 ? -15.748 -4.668 -1.677 1.00 93.12 105 GLU A CA 1
ATOM 854 C C . GLU A 1 105 ? -14.675 -5.394 -2.496 1.00 93.12 105 GLU A C 1
ATOM 856 O O . GLU A 1 105 ? -14.985 -6.285 -3.281 1.00 93.12 105 GLU A O 1
ATOM 861 N N . LEU A 1 106 ? -13.406 -5.028 -2.298 1.00 92.75 106 LEU A N 1
ATOM 862 C CA . LEU A 1 106 ? -12.277 -5.612 -3.011 1.00 92.75 106 LEU A CA 1
ATOM 863 C C . LEU A 1 106 ? -11.840 -6.976 -2.447 1.00 92.75 106 LEU A C 1
ATOM 865 O O . LEU A 1 106 ? -11.435 -7.845 -3.213 1.00 92.75 106 LEU A O 1
ATOM 869 N N . ILE A 1 107 ? -11.877 -7.143 -1.122 1.00 90.44 107 ILE A N 1
ATOM 870 C CA . ILE A 1 107 ? -11.373 -8.326 -0.404 1.00 90.44 107 ILE A CA 1
ATOM 871 C C . ILE A 1 107 ? -12.493 -9.328 -0.085 1.00 90.44 107 ILE A C 1
ATOM 873 O O . ILE A 1 107 ? -12.260 -10.532 -0.099 1.00 90.44 107 ILE A O 1
ATOM 877 N N . GLY A 1 108 ? -13.698 -8.851 0.231 1.00 82.44 108 GLY A N 1
ATOM 878 C CA . GLY A 1 108 ? -14.895 -9.658 0.500 1.00 82.44 108 GLY A CA 1
ATOM 879 C C . GLY A 1 108 ? -14.909 -10.441 1.821 1.00 82.44 108 GLY A C 1
ATOM 880 O O . GLY A 1 108 ? -15.982 -10.771 2.318 1.00 82.44 108 GLY A O 1
ATOM 881 N N . GLU A 1 109 ? -13.753 -10.722 2.424 1.00 89.06 109 GLU A N 1
ATOM 882 C CA . GLU A 1 109 ? -13.642 -11.539 3.636 1.00 89.06 109 GLU A CA 1
ATOM 883 C C . GLU A 1 109 ? -13.369 -10.725 4.914 1.00 89.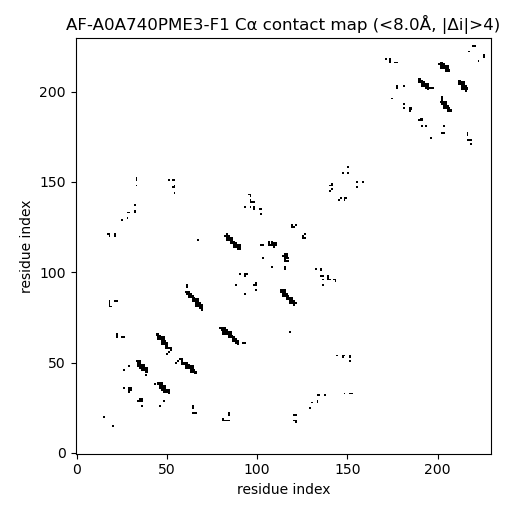06 109 GLU A C 1
ATOM 885 O O . GLU A 1 109 ? -12.552 -9.799 4.945 1.00 89.06 109 GLU A O 1
ATOM 890 N N . ARG A 1 110 ? -14.019 -11.138 6.013 1.00 89.88 110 ARG A N 1
ATOM 891 C CA . ARG A 1 110 ? -13.803 -10.630 7.377 1.00 89.88 110 ARG A CA 1
ATOM 892 C C . ARG A 1 110 ? -13.548 -11.758 8.366 1.00 89.88 110 ARG A C 1
ATOM 894 O O . ARG A 1 110 ? -13.991 -12.891 8.164 1.00 89.88 110 ARG A O 1
ATOM 901 N N . ASP A 1 111 ? -12.825 -11.465 9.439 1.00 86.44 111 ASP A N 1
ATOM 902 C CA . ASP A 1 111 ? -12.726 -12.356 10.594 1.00 86.44 111 ASP A CA 1
ATOM 903 C C . ASP A 1 111 ? -13.741 -12.019 11.701 1.00 86.44 111 ASP A C 1
ATOM 905 O O . ASP A 1 111 ? -14.552 -11.100 11.575 1.00 86.44 111 ASP A O 1
ATOM 909 N N . ALA A 1 112 ? -13.713 -12.800 12.785 1.00 84.19 112 ALA A N 1
ATOM 910 C CA . ALA A 1 112 ? -14.618 -12.641 13.924 1.00 84.19 112 ALA A CA 1
ATOM 911 C C . ALA A 1 112 ? -14.410 -11.323 14.694 1.00 84.19 112 ALA A C 1
ATOM 913 O O . ALA A 1 112 ? -15.340 -10.844 15.335 1.00 84.19 112 ALA A O 1
ATOM 914 N N . ASN A 1 113 ? -13.223 -10.720 14.593 1.00 83.69 113 ASN A N 1
ATOM 915 C CA . ASN A 1 113 ? -12.909 -9.411 15.165 1.00 83.69 113 ASN A CA 1
ATOM 916 C C . ASN A 1 113 ? -13.252 -8.276 14.186 1.00 83.69 113 ASN A C 1
ATOM 918 O O . ASN A 1 113 ? -12.938 -7.111 14.425 1.00 83.69 113 ASN A O 1
ATOM 922 N N . GLY A 1 114 ? -13.871 -8.616 13.054 1.00 85.06 114 GLY A N 1
ATOM 923 C CA . GLY A 1 114 ? -14.263 -7.694 12.011 1.00 85.06 114 GLY A CA 1
ATOM 924 C C . GLY A 1 114 ? -13.119 -7.257 11.108 1.00 85.06 114 GLY A C 1
ATOM 925 O O . GLY A 1 114 ? -13.403 -6.468 10.211 1.00 85.06 114 GLY A O 1
ATOM 926 N N . TRP A 1 115 ? -11.882 -7.738 11.288 1.00 93.56 115 TRP A N 1
ATOM 927 C CA . TRP A 1 115 ? -10.737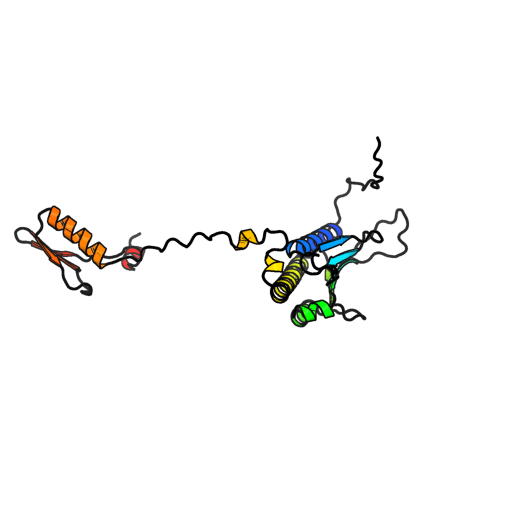 -7.369 10.447 1.00 93.56 115 TRP A CA 1
ATOM 928 C C . TRP A 1 115 ? -10.943 -7.877 9.025 1.00 93.56 115 TRP A C 1
ATOM 930 O O . TRP A 1 115 ? -11.405 -9.004 8.826 1.00 93.56 115 TRP A O 1
ATOM 940 N N . LEU A 1 116 ? -10.575 -7.067 8.032 1.00 94.75 116 LEU A N 1
ATOM 941 C CA . LEU A 1 116 ? -10.557 -7.534 6.648 1.00 94.75 116 LEU A CA 1
ATOM 942 C C . LEU A 1 116 ? -9.395 -8.508 6.481 1.00 94.75 116 LEU A C 1
ATOM 944 O O . LEU A 1 116 ? -8.283 -8.207 6.917 1.00 94.75 116 LEU A O 1
ATOM 948 N N . LYS A 1 117 ? -9.621 -9.653 5.840 1.00 94.25 117 LYS A N 1
ATOM 949 C CA . LYS A 1 117 ? -8.555 -10.631 5.587 1.00 94.25 117 LYS A CA 1
ATOM 950 C C . LYS A 1 117 ? -8.576 -11.111 4.149 1.00 94.25 117 LYS A C 1
ATOM 952 O O . LYS A 1 117 ? -9.644 -11.294 3.589 1.00 94.25 117 LYS A O 1
ATOM 957 N N . TYR A 1 118 ? -7.409 -11.355 3.569 1.00 94.19 118 TYR A N 1
ATOM 958 C CA . TYR A 1 118 ? -7.300 -11.973 2.251 1.00 94.19 118 TYR A CA 1
ATOM 959 C C . TYR A 1 118 ? -6.130 -12.949 2.218 1.00 94.19 118 TYR A C 1
ATOM 961 O O . TYR A 1 118 ? -5.057 -12.660 2.757 1.00 94.19 118 TYR A O 1
ATOM 969 N N . LYS A 1 119 ? -6.332 -14.098 1.573 1.00 93.69 119 LYS A N 1
ATOM 970 C CA . LYS A 1 119 ? -5.309 -15.132 1.402 1.00 93.69 119 LYS A CA 1
ATOM 971 C C . LYS A 1 119 ? -4.732 -15.043 -0.000 1.00 93.69 119 LYS A C 1
ATOM 973 O O . LYS A 1 119 ? -5.407 -15.384 -0.956 1.00 93.69 119 LYS A O 1
ATOM 978 N N . PHE A 1 120 ? -3.477 -14.627 -0.093 1.00 91.38 120 PHE A N 1
ATOM 979 C CA . PHE A 1 120 ? -2.722 -14.565 -1.334 1.00 91.38 120 PHE A CA 1
ATOM 980 C C . PHE A 1 120 ? -1.976 -15.877 -1.576 1.00 91.38 120 PHE A C 1
ATOM 982 O O . PHE A 1 120 ? -1.201 -16.351 -0.737 1.00 91.38 120 PHE A O 1
ATOM 989 N N . THR A 1 121 ? -2.155 -16.424 -2.765 1.00 87.00 121 THR A N 1
ATOM 990 C CA . THR A 1 121 ? -1.276 -17.405 -3.394 1.00 87.00 121 THR A CA 1
ATOM 991 C C . THR A 1 121 ? -0.348 -16.685 -4.391 1.00 87.00 121 THR A C 1
ATOM 993 O O . THR A 1 121 ? -0.475 -15.486 -4.633 1.00 87.00 121 THR A O 1
ATOM 996 N N . TYR A 1 122 ? 0.691 -17.345 -4.911 1.00 82.50 122 TYR A N 1
ATOM 997 C CA . TYR A 1 122 ? 1.679 -16.692 -5.795 1.00 82.50 122 TYR A CA 1
ATOM 998 C C . TYR A 1 122 ? 1.158 -16.502 -7.234 1.00 82.50 122 TYR A C 1
ATOM 1000 O O . TYR A 1 122 ? 1.875 -16.782 -8.191 1.00 82.50 122 TYR A O 1
ATOM 1008 N N . ALA A 1 123 ? -0.095 -16.076 -7.387 1.00 85.94 123 ALA A N 1
ATOM 1009 C CA . ALA A 1 123 ? -0.726 -15.807 -8.671 1.00 85.94 123 ALA A CA 1
ATOM 1010 C C . ALA A 1 123 ? -0.587 -14.319 -9.057 1.00 85.94 123 ALA A C 1
ATOM 1012 O O . ALA A 1 123 ? -0.550 -13.425 -8.206 1.00 85.94 123 ALA A O 1
ATOM 1013 N N . ASP A 1 124 ? -0.461 -14.030 -10.354 1.00 85.50 124 ASP A N 1
ATOM 1014 C CA . ASP A 1 124 ? -0.170 -12.673 -10.844 1.00 85.50 124 ASP A CA 1
ATOM 1015 C C . ASP A 1 124 ? -1.316 -11.676 -10.607 1.00 85.50 124 ASP A C 1
ATOM 1017 O O . ASP A 1 124 ? -1.084 -10.492 -10.342 1.00 85.50 124 ASP A O 1
ATOM 1021 N N . ASP A 1 125 ? -2.560 -12.135 -10.711 1.00 89.19 125 ASP A N 1
ATOM 1022 C CA . ASP A 1 125 ? -3.768 -11.373 -10.394 1.00 89.19 125 ASP A CA 1
ATOM 1023 C C . ASP A 1 125 ? -3.826 -10.988 -8.911 1.00 89.19 125 ASP A C 1
ATOM 1025 O O . ASP A 1 125 ? -4.159 -9.849 -8.575 1.00 89.19 125 ASP A O 1
ATOM 1029 N N . GLU A 1 126 ? -3.387 -11.880 -8.032 1.00 88.50 126 GLU A N 1
ATOM 1030 C CA . GLU A 1 126 ? -3.307 -11.643 -6.594 1.00 88.50 126 GLU A CA 1
ATOM 1031 C C . GLU A 1 126 ? -2.197 -10.650 -6.222 1.00 88.50 126 GLU A C 1
ATOM 1033 O O . GLU A 1 126 ? -2.378 -9.797 -5.351 1.00 88.50 126 GLU A O 1
ATOM 1038 N N . ILE A 1 127 ? -1.074 -10.650 -6.946 1.00 89.50 127 ILE A N 1
ATOM 1039 C CA . ILE A 1 127 ? -0.052 -9.600 -6.804 1.00 89.50 127 ILE A CA 1
ATOM 1040 C C . ILE A 1 127 ? -0.618 -8.235 -7.228 1.00 89.50 127 ILE A C 1
ATOM 1042 O O . ILE A 1 127 ? -0.351 -7.220 -6.576 1.00 89.50 127 ILE A O 1
ATOM 1046 N N . LYS A 1 128 ? -1.416 -8.175 -8.304 1.00 92.81 128 LYS A N 1
ATOM 1047 C CA . LYS A 1 128 ? -2.097 -6.933 -8.717 1.00 92.81 128 LYS A CA 1
ATOM 1048 C C . LYS A 1 128 ? -3.117 -6.485 -7.670 1.00 92.81 128 LYS A C 1
ATOM 1050 O O . LYS A 1 128 ? -3.208 -5.288 -7.395 1.00 92.81 128 LYS A O 1
ATOM 1055 N N . LEU A 1 129 ? -3.848 -7.421 -7.069 1.00 93.69 129 LEU A N 1
ATOM 1056 C CA . LEU A 1 129 ? -4.774 -7.149 -5.974 1.00 93.69 129 LEU A CA 1
ATOM 1057 C C . LEU A 1 129 ? -4.047 -6.533 -4.773 1.00 93.69 129 LEU A C 1
ATOM 1059 O O . LEU A 1 129 ? -4.456 -5.476 -4.298 1.00 93.69 129 LEU A O 1
ATOM 1063 N N . ALA A 1 130 ? -2.928 -7.120 -4.344 1.00 93.69 130 ALA A N 1
ATOM 1064 C CA . ALA A 1 130 ? -2.116 -6.588 -3.251 1.00 93.69 130 ALA A CA 1
ATOM 1065 C C . ALA A 1 130 ? -1.643 -5.151 -3.517 1.00 93.69 130 ALA A C 1
ATOM 1067 O O . ALA A 1 130 ? -1.761 -4.287 -2.648 1.00 93.69 130 ALA A O 1
ATOM 1068 N N . LYS A 1 131 ? -1.182 -4.863 -4.743 1.00 94.56 131 LYS A N 1
ATOM 1069 C CA . LYS A 1 131 ? -0.811 -3.499 -5.156 1.00 94.56 131 LYS A CA 1
ATOM 1070 C C . LYS A 1 131 ? -1.986 -2.528 -5.060 1.00 94.56 131 LYS A C 1
ATOM 1072 O O . LYS A 1 131 ? -1.811 -1.405 -4.595 1.00 94.56 131 LYS A O 1
ATOM 1077 N N . ARG A 1 132 ? -3.184 -2.946 -5.483 1.00 96.00 132 ARG A N 1
ATOM 1078 C CA . ARG A 1 132 ? -4.402 -2.126 -5.373 1.00 96.00 132 ARG A CA 1
ATOM 1079 C C . ARG A 1 132 ? -4.764 -1.857 -3.915 1.00 96.00 132 ARG A C 1
ATOM 1081 O O . ARG A 1 132 ? -5.075 -0.718 -3.588 1.00 96.00 132 ARG A O 1
ATOM 1088 N N . VAL A 1 133 ? -4.682 -2.869 -3.049 1.00 96.19 133 VAL A N 1
ATOM 1089 C CA . VAL A 1 133 ? -4.915 -2.725 -1.603 1.00 96.19 133 VAL A CA 1
ATOM 1090 C C . VAL A 1 133 ? -3.938 -1.715 -0.998 1.00 96.19 133 VAL A C 1
ATOM 1092 O O . VAL A 1 133 ? -4.376 -0.761 -0.356 1.00 96.19 133 VAL A O 1
ATOM 1095 N N . ALA A 1 134 ? -2.637 -1.862 -1.265 1.00 95.5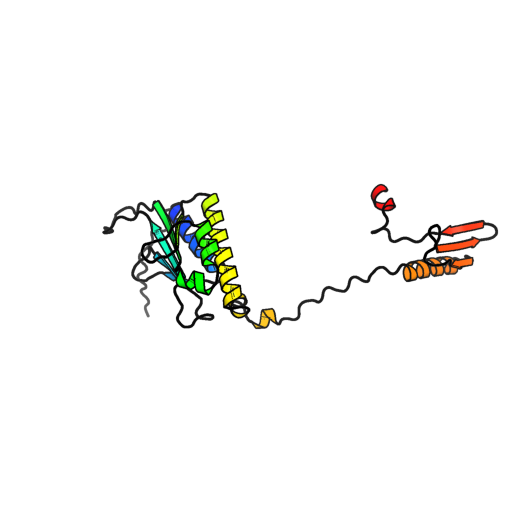6 134 ALA A N 1
ATOM 1096 C CA . ALA A 1 134 ? -1.616 -0.928 -0.794 1.00 95.56 134 ALA A CA 1
ATOM 1097 C C . ALA A 1 134 ? -1.875 0.506 -1.295 1.00 95.56 134 ALA A C 1
ATOM 1099 O O . ALA A 1 134 ? -1.849 1.450 -0.511 1.00 95.56 134 ALA A O 1
ATOM 1100 N N . ALA A 1 135 ? -2.214 0.680 -2.575 1.00 95.81 135 ALA A N 1
ATOM 1101 C CA . ALA A 1 135 ? -2.521 1.995 -3.139 1.00 95.81 135 ALA A CA 1
ATOM 1102 C C . ALA A 1 135 ? -3.761 2.650 -2.503 1.00 95.81 135 ALA A C 1
ATOM 1104 O O . ALA A 1 135 ? -3.775 3.861 -2.287 1.00 95.81 135 ALA A O 1
ATOM 1105 N N . ILE A 1 136 ? -4.804 1.871 -2.197 1.00 96.69 136 ILE A N 1
ATOM 1106 C CA . ILE A 1 136 ? -5.998 2.379 -1.507 1.00 96.69 136 ILE A CA 1
ATOM 1107 C C . ILE A 1 136 ? -5.636 2.838 -0.093 1.00 96.69 136 ILE A C 1
ATOM 1109 O O . ILE A 1 136 ? -6.016 3.941 0.294 1.00 96.69 136 ILE A O 1
ATOM 1113 N N . ILE A 1 137 ? -4.873 2.031 0.650 1.00 95.94 137 ILE A N 1
ATOM 1114 C CA . ILE A 1 137 ? -4.415 2.391 1.999 1.00 95.94 137 ILE A CA 1
ATOM 1115 C C . ILE A 1 137 ? -3.563 3.655 1.944 1.00 95.94 137 ILE A C 1
ATOM 1117 O O . ILE A 1 137 ? -3.843 4.586 2.685 1.00 95.94 137 ILE A O 1
ATOM 1121 N N . SER A 1 138 ? -2.602 3.733 1.023 1.00 94.69 138 SER A N 1
ATOM 1122 C CA . SER A 1 138 ? -1.741 4.906 0.842 1.00 94.69 138 SER A CA 1
ATOM 1123 C C . SER A 1 138 ? -2.539 6.192 0.619 1.00 94.69 138 SER A C 1
ATOM 1125 O O . SER A 1 138 ? -2.301 7.188 1.290 1.00 94.69 138 SER A O 1
ATOM 1127 N N . LYS A 1 139 ? -3.570 6.153 -0.235 1.00 94.50 139 LYS A N 1
ATOM 1128 C CA . LYS A 1 139 ? -4.473 7.299 -0.436 1.00 94.50 139 LYS A CA 1
ATOM 1129 C C . LYS A 1 139 ? -5.284 7.653 0.811 1.00 94.50 139 LYS A C 1
ATOM 1131 O O . LYS A 1 139 ? -5.603 8.819 1.022 1.00 94.50 139 LYS A O 1
ATOM 1136 N N . GLY A 1 140 ? -5.673 6.657 1.606 1.00 95.38 140 GLY A N 1
ATOM 1137 C CA . GLY A 1 140 ? -6.331 6.882 2.893 1.00 95.38 140 GLY A CA 1
ATOM 1138 C C . GLY A 1 140 ? -5.396 7.551 3.901 1.00 95.38 140 GLY A C 1
ATOM 1139 O O . GLY A 1 140 ? -5.787 8.529 4.526 1.00 95.38 140 GLY A O 1
ATOM 1140 N N . MET A 1 141 ? -4.150 7.077 3.990 1.00 94.00 141 MET A N 1
ATOM 1141 C CA . MET A 1 141 ? -3.099 7.670 4.821 1.00 94.00 141 MET A CA 1
ATOM 1142 C C . MET A 1 141 ? -2.818 9.121 4.425 1.00 94.00 141 MET A C 1
ATOM 1144 O O . MET A 1 141 ? -2.808 9.998 5.279 1.00 94.00 141 MET A O 1
ATOM 1148 N N . GLU A 1 142 ? -2.642 9.390 3.130 1.00 92.69 142 GLU A N 1
ATOM 1149 C CA . GLU A 1 142 ? -2.422 10.741 2.606 1.00 92.69 142 GLU A CA 1
ATOM 1150 C C . GLU A 1 142 ? -3.579 11.679 2.958 1.00 92.69 142 GLU A C 1
ATOM 1152 O O . GLU A 1 142 ? -3.365 12.830 3.320 1.00 92.69 142 GLU A O 1
ATOM 1157 N N . ARG A 1 143 ? -4.819 11.185 2.898 1.00 93.31 143 ARG A N 1
ATOM 1158 C CA . ARG A 1 143 ? -5.993 11.978 3.265 1.00 93.31 143 ARG A CA 1
ATOM 1159 C C . ARG A 1 143 ? -6.041 12.300 4.757 1.00 93.31 143 ARG A C 1
ATOM 1161 O O . ARG A 1 143 ? -6.447 13.404 5.102 1.00 93.31 143 ARG A O 1
ATOM 1168 N N . GLU A 1 144 ? -5.693 11.338 5.605 1.00 93.62 144 GLU A N 1
ATOM 1169 C CA . GLU A 1 144 ? -5.766 11.480 7.062 1.00 93.62 144 GLU A CA 1
ATOM 1170 C C . GLU A 1 144 ? -4.627 12.342 7.613 1.00 93.62 144 GLU A C 1
ATOM 1172 O O . GLU A 1 144 ? -4.856 13.259 8.394 1.00 93.62 144 GLU A O 1
ATOM 1177 N N . PHE A 1 145 ? -3.399 12.083 7.168 1.00 90.62 145 PHE A N 1
ATOM 1178 C CA . PHE A 1 145 ? -2.187 12.691 7.722 1.00 90.62 145 PHE A CA 1
ATOM 1179 C C . PHE A 1 145 ? -1.611 13.817 6.848 1.00 90.62 145 PHE A C 1
ATOM 1181 O O . PHE A 1 145 ? -0.689 14.518 7.263 1.00 90.62 145 PHE A O 1
ATOM 1188 N N . GLY A 1 146 ? -2.134 14.015 5.635 1.00 87.75 146 GLY A N 1
ATOM 1189 C CA . GLY A 1 146 ? -1.778 15.129 4.761 1.00 87.75 146 GLY A CA 1
ATOM 1190 C C . GLY A 1 146 ? -0.298 15.167 4.380 1.00 87.75 146 GLY A C 1
ATOM 1191 O O . GLY A 1 146 ? 0.301 14.160 3.997 1.00 87.75 146 GLY A O 1
ATOM 1192 N N . ILE A 1 147 ? 0.286 16.366 4.479 1.00 82.56 147 ILE A N 1
ATOM 1193 C CA . ILE A 1 147 ? 1.679 16.645 4.098 1.00 82.56 147 ILE A CA 1
ATOM 1194 C C . ILE A 1 147 ? 2.650 15.756 4.879 1.00 82.56 147 ILE A C 1
ATOM 1196 O O . ILE A 1 147 ? 3.575 15.228 4.272 1.00 82.56 147 ILE A O 1
ATOM 1200 N N . SER A 1 148 ? 2.395 15.511 6.168 1.00 86.19 148 SER A N 1
ATOM 1201 C CA . SER A 1 148 ? 3.274 14.699 7.017 1.00 86.19 148 SER A CA 1
ATOM 1202 C C . SER A 1 148 ? 3.455 13.275 6.480 1.00 86.19 148 SER A C 1
ATOM 1204 O O . SER A 1 148 ? 4.538 12.704 6.552 1.00 86.19 148 SER A O 1
ATOM 1206 N N . TYR A 1 149 ? 2.417 12.681 5.881 1.00 87.00 149 TYR A N 1
ATOM 1207 C CA . TYR A 1 149 ? 2.549 11.357 5.264 1.00 87.00 149 TYR A CA 1
ATOM 1208 C C . TYR A 1 149 ? 3.393 11.383 3.986 1.00 87.00 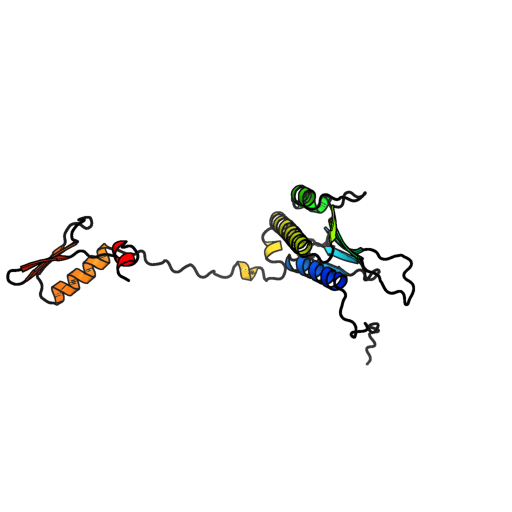149 TYR A C 1
ATOM 1210 O O . TYR A 1 149 ? 4.171 10.457 3.742 1.00 87.00 149 TYR A O 1
ATOM 1218 N N . LEU A 1 150 ? 3.273 12.450 3.191 1.00 80.38 150 LEU A N 1
ATOM 1219 C CA . LEU A 1 150 ? 4.077 12.644 1.980 1.00 80.38 150 LEU A CA 1
ATOM 1220 C C . LEU A 1 150 ? 5.555 12.889 2.302 1.00 80.38 150 LEU A C 1
ATOM 1222 O O . LEU A 1 150 ? 6.416 12.542 1.496 1.00 80.38 150 LEU A O 1
ATOM 1226 N N . THR A 1 151 ? 5.844 13.462 3.471 1.00 79.44 151 THR A N 1
ATOM 1227 C CA . THR A 1 151 ? 7.203 13.700 3.968 1.00 79.44 151 THR A CA 1
ATOM 1228 C C . THR A 1 151 ? 7.749 12.538 4.787 1.00 79.44 151 THR A C 1
ATOM 1230 O O . THR A 1 151 ? 8.907 12.557 5.178 1.00 79.44 151 THR A O 1
ATOM 1233 N N . CYS A 1 152 ? 6.986 11.467 5.018 1.00 81.44 152 CYS A N 1
ATOM 1234 C CA . CYS A 1 152 ? 7.502 10.320 5.756 1.00 81.44 152 CYS A CA 1
ATOM 1235 C C . CYS A 1 152 ? 8.724 9.714 5.030 1.00 81.44 152 CYS A C 1
ATOM 1237 O O . CYS A 1 152 ? 8.597 9.116 3.961 1.00 81.44 152 CYS A O 1
ATOM 1239 N N . GLY A 1 153 ? 9.916 9.872 5.617 1.00 70.88 153 GLY A N 1
ATOM 1240 C CA . GLY A 1 153 ? 11.197 9.430 5.049 1.00 70.88 153 GLY A CA 1
ATOM 1241 C C . GLY A 1 153 ? 11.880 10.417 4.089 1.00 70.88 153 GLY A C 1
ATOM 1242 O O . GLY A 1 153 ? 12.950 10.100 3.569 1.00 70.88 153 GLY A O 1
ATOM 1243 N N . LEU A 1 154 ? 11.301 11.598 3.863 1.00 69.81 154 LEU A N 1
ATOM 1244 C CA . LEU A 1 154 ? 11.886 12.705 3.106 1.00 69.81 154 LEU A CA 1
ATOM 1245 C C . LEU A 1 154 ? 11.932 13.955 3.991 1.00 69.81 154 LEU A C 1
ATOM 1247 O O . LEU A 1 154 ? 11.058 14.172 4.818 1.00 69.81 154 LEU A O 1
ATOM 1251 N N . ASP A 1 155 ? 12.946 14.794 3.816 1.00 69.56 155 ASP A N 1
ATOM 1252 C CA . ASP A 1 155 ? 12.990 16.074 4.524 1.00 69.56 155 ASP A CA 1
ATOM 1253 C C . ASP A 1 155 ? 11.823 16.965 4.056 1.00 69.56 155 ASP A C 1
ATOM 1255 O O . ASP A 1 155 ? 11.600 17.107 2.849 1.00 69.56 155 ASP A O 1
ATOM 1259 N N . GLU A 1 156 ? 11.062 17.546 4.989 1.00 69.12 156 GLU A N 1
ATOM 1260 C CA . GLU A 1 156 ? 9.941 18.436 4.663 1.00 69.12 156 GLU A CA 1
ATOM 1261 C C . GLU A 1 156 ? 10.405 19.636 3.827 1.00 69.12 156 GLU A C 1
ATOM 1263 O O . GLU A 1 156 ? 9.675 20.100 2.942 1.00 69.12 156 GLU A O 1
ATOM 1268 N N . ASP A 1 157 ? 11.656 20.067 4.018 1.00 71.50 157 ASP A N 1
ATOM 1269 C CA . ASP A 1 157 ? 12.282 21.142 3.253 1.00 71.50 157 ASP A CA 1
ATOM 1270 C C . ASP A 1 157 ? 12.378 20.815 1.754 1.00 71.50 157 ASP A C 1
ATOM 1272 O O . ASP A 1 157 ? 12.366 21.712 0.911 1.00 71.50 157 ASP A O 1
ATOM 1276 N N . ILE A 1 158 ? 12.376 19.533 1.366 1.00 75.75 158 ILE A N 1
ATOM 1277 C CA . ILE A 1 158 ? 12.356 19.128 -0.049 1.00 75.75 158 ILE A CA 1
ATOM 1278 C C . ILE A 1 158 ? 11.060 19.579 -0.733 1.00 75.75 158 ILE A C 1
ATOM 1280 O O . ILE A 1 158 ? 11.073 19.932 -1.915 1.00 75.75 158 ILE A O 1
ATOM 1284 N N . LEU A 1 159 ? 9.935 19.606 -0.010 1.00 68.50 159 LEU A N 1
ATOM 1285 C CA . LEU A 1 159 ? 8.658 20.060 -0.565 1.00 68.50 159 LEU A CA 1
ATOM 1286 C C . LEU A 1 159 ? 8.595 21.582 -0.723 1.00 68.50 159 LEU A C 1
ATOM 1288 O O . LEU A 1 159 ? 7.811 22.069 -1.546 1.00 68.50 159 LEU A O 1
ATOM 1292 N N . THR A 1 160 ? 9.422 22.314 0.028 1.00 69.94 160 THR A N 1
ATOM 1293 C CA . THR A 1 160 ? 9.526 23.778 -0.026 1.00 69.94 160 THR A CA 1
ATOM 1294 C C . THR A 1 160 ? 10.595 24.259 -1.008 1.00 69.94 160 THR A C 1
ATOM 1296 O O . THR A 1 160 ? 10.633 25.453 -1.323 1.00 69.94 160 THR A O 1
ATOM 1299 N N . LEU A 1 161 ? 11.412 23.348 -1.559 1.00 74.81 161 LEU A N 1
ATOM 1300 C CA . LEU A 1 161 ? 12.410 23.692 -2.567 1.00 74.81 161 LEU A CA 1
ATOM 1301 C C . LEU A 1 161 ? 11.760 24.444 -3.739 1.00 74.81 161 LEU A C 1
ATOM 1303 O O . LEU A 1 161 ? 10.707 24.034 -4.248 1.00 74.81 161 LEU A O 1
ATOM 1307 N N . PRO A 1 162 ? 12.388 25.538 -4.207 1.00 75.75 162 PRO A N 1
ATOM 1308 C CA . PRO A 1 162 ? 11.862 26.322 -5.309 1.00 75.75 162 PRO A CA 1
ATOM 1309 C C . PRO A 1 162 ? 11.750 25.437 -6.550 1.00 75.75 162 PRO A C 1
ATOM 1311 O O . PRO A 1 162 ? 12.742 25.048 -7.166 1.00 75.75 162 PRO A O 1
ATOM 1314 N N . ARG A 1 163 ? 10.511 25.114 -6.927 1.00 69.19 163 ARG A N 1
ATOM 1315 C CA . ARG A 1 163 ? 10.238 24.380 -8.161 1.00 69.19 163 ARG A CA 1
ATOM 1316 C C . ARG A 1 163 ? 10.647 25.264 -9.330 1.00 69.19 163 ARG A C 1
ATOM 1318 O O . ARG A 1 163 ? 10.273 26.439 -9.373 1.00 69.19 163 ARG A O 1
ATOM 1325 N N . ALA A 1 164 ? 11.387 24.700 -10.284 1.00 63.47 164 ALA A N 1
ATOM 1326 C CA . ALA A 1 164 ? 11.641 25.369 -11.551 1.00 63.47 164 ALA A CA 1
ATOM 1327 C C . ALA A 1 164 ? 10.285 25.777 -12.138 1.00 63.47 164 ALA A C 1
ATOM 1329 O O . ALA A 1 164 ? 9.456 24.925 -12.465 1.00 63.47 164 ALA A O 1
ATOM 1330 N N . LYS A 1 165 ? 10.016 27.086 -12.193 1.00 56.91 165 LYS A N 1
ATOM 1331 C CA . LYS A 1 165 ? 8.813 27.579 -12.858 1.00 56.91 165 LYS A CA 1
ATOM 1332 C C . LYS A 1 165 ? 8.927 27.127 -14.312 1.00 56.91 165 LYS A C 1
ATOM 1334 O O . LYS A 1 165 ? 9.995 27.347 -14.890 1.00 56.91 165 LYS A O 1
ATOM 1339 N N . PRO A 1 166 ? 7.895 26.495 -14.897 1.00 56.41 166 PRO A N 1
ATOM 1340 C CA . PRO A 1 166 ? 7.923 26.186 -16.316 1.00 56.41 166 PRO A CA 1
ATOM 1341 C C . PRO A 1 166 ? 8.239 27.489 -17.041 1.00 56.41 166 PRO A C 1
ATOM 1343 O O . PRO A 1 166 ? 7.546 28.492 -16.852 1.00 56.41 166 PRO A O 1
ATOM 1346 N N . THR A 1 167 ? 9.349 27.505 -17.776 1.00 53.31 167 THR A N 1
ATOM 1347 C CA . THR A 1 167 ? 9.745 28.655 -18.578 1.00 53.31 167 THR A CA 1
ATOM 1348 C C . THR A 1 167 ? 8.550 28.963 -19.459 1.00 53.31 167 THR A C 1
ATOM 1350 O O . THR A 1 167 ? 8.133 28.097 -20.229 1.00 53.31 167 THR A O 1
ATOM 1353 N N . ALA A 1 168 ? 7.934 30.135 -19.282 1.00 54.00 168 ALA A N 1
ATOM 1354 C CA . ALA A 1 168 ? 6.783 30.517 -20.080 1.00 54.00 168 ALA A CA 1
ATOM 1355 C C . ALA A 1 168 ? 7.188 30.370 -21.548 1.00 54.00 168 ALA A C 1
ATOM 1357 O O . ALA A 1 168 ? 8.081 31.077 -22.022 1.00 54.00 168 ALA A O 1
ATOM 1358 N N . VAL A 1 169 ? 6.594 29.396 -22.240 1.00 58.81 169 VAL A N 1
ATOM 1359 C CA . VAL A 1 169 ? 6.763 29.255 -23.682 1.00 58.81 169 VAL A CA 1
ATOM 1360 C C . VAL A 1 169 ? 6.301 30.592 -24.243 1.00 58.81 169 VAL A C 1
ATOM 1362 O O . VAL A 1 169 ? 5.141 30.957 -24.049 1.00 58.81 169 VAL A O 1
ATOM 1365 N N . LYS A 1 170 ? 7.213 31.378 -24.832 1.00 57.47 170 LYS A N 1
ATOM 1366 C CA . LYS A 1 170 ? 6.842 32.635 -25.492 1.00 57.47 170 LYS A CA 1
ATOM 1367 C C . LYS A 1 170 ? 5.736 32.283 -26.482 1.00 57.47 170 LYS A C 1
ATOM 1369 O O . LYS A 1 170 ? 6.001 31.579 -27.453 1.00 57.47 170 LYS A O 1
ATOM 1374 N N . GLN A 1 171 ? 4.508 32.722 -26.209 1.00 62.38 171 GLN A N 1
ATOM 1375 C CA . GLN A 1 171 ? 3.416 32.572 -27.161 1.00 62.38 171 GLN A CA 1
ATOM 1376 C C . GLN A 1 171 ? 3.860 33.219 -28.471 1.00 62.38 171 GLN A C 1
ATOM 1378 O O . GLN A 1 171 ? 4.411 34.325 -28.472 1.00 62.38 171 GLN A O 1
ATOM 1383 N N . TYR A 1 172 ? 3.685 32.494 -29.572 1.00 69.25 172 TYR A N 1
ATOM 1384 C CA . TYR A 1 172 ? 4.021 33.007 -30.887 1.00 69.25 172 TYR A CA 1
ATOM 1385 C C . TYR A 1 172 ? 3.241 34.301 -31.149 1.00 69.25 172 TYR A C 1
ATOM 1387 O O . TYR A 1 172 ? 2.022 34.344 -30.992 1.00 69.25 172 TYR A O 1
ATOM 1395 N N . ASN A 1 173 ? 3.954 35.356 -31.540 1.00 79.75 173 ASN A N 1
ATOM 1396 C CA . ASN A 1 173 ? 3.370 36.654 -31.843 1.00 79.75 173 ASN A CA 1
ATOM 1397 C C . ASN A 1 173 ? 3.434 36.896 -33.358 1.00 79.75 173 ASN A C 1
ATOM 1399 O O . ASN A 1 173 ? 4.489 37.219 -33.906 1.00 79.75 173 ASN A O 1
ATOM 1403 N N . GLN A 1 174 ? 2.287 36.740 -34.020 1.00 80.19 174 GLN A N 1
ATOM 1404 C CA . GLN A 1 174 ? 2.121 36.917 -35.465 1.00 80.19 174 GLN A CA 1
ATOM 1405 C C . GLN A 1 174 ? 2.545 38.321 -35.931 1.00 80.19 174 GLN A C 1
ATOM 1407 O O . GLN A 1 174 ? 3.187 38.463 -36.971 1.00 80.19 174 GLN A O 1
ATOM 1412 N N . THR A 1 175 ? 2.252 39.356 -35.140 1.00 80.00 175 THR A N 1
ATOM 1413 C CA . THR A 1 175 ? 2.625 40.747 -35.435 1.00 80.00 175 THR A CA 1
ATOM 1414 C C . THR A 1 175 ? 4.138 40.924 -35.457 1.00 80.00 175 THR A C 1
ATOM 1416 O O . THR A 1 175 ? 4.677 41.575 -36.353 1.00 80.00 175 THR A O 1
ATOM 1419 N N . GLU A 1 176 ? 4.835 40.305 -34.505 1.00 83.69 176 GLU A N 1
ATOM 1420 C CA . GLU A 1 176 ? 6.295 40.356 -34.437 1.00 83.69 176 GLU A CA 1
ATOM 1421 C C . GLU A 1 176 ? 6.938 39.635 -35.627 1.00 83.69 176 GLU A C 1
ATOM 1423 O O . GLU A 1 176 ? 7.863 40.157 -36.245 1.00 83.69 176 GLU A O 1
ATOM 1428 N N . ALA A 1 177 ? 6.406 38.472 -36.010 1.00 83.44 177 ALA A N 1
ATOM 1429 C CA . ALA A 1 177 ? 6.888 37.738 -37.176 1.00 83.44 177 ALA A CA 1
ATOM 1430 C C . ALA A 1 177 ? 6.699 38.532 -38.482 1.00 83.44 177 ALA A C 1
ATOM 1432 O O . ALA A 1 177 ? 7.625 38.625 -39.288 1.00 83.44 177 ALA A O 1
ATOM 1433 N N . ILE A 1 178 ? 5.529 39.153 -38.678 1.00 85.81 178 ILE A N 1
ATOM 1434 C CA . ILE A 1 178 ? 5.261 40.019 -39.838 1.00 85.81 178 ILE A CA 1
ATOM 1435 C C . ILE A 1 178 ? 6.234 41.204 -39.860 1.00 85.81 178 ILE A C 1
ATOM 1437 O O . ILE A 1 178 ? 6.760 41.542 -40.923 1.00 85.81 178 ILE A O 1
ATOM 1441 N N . ARG A 1 179 ? 6.504 41.812 -38.697 1.00 84.94 179 ARG A N 1
ATOM 1442 C CA . ARG A 1 179 ? 7.456 42.921 -38.570 1.00 84.94 179 ARG A CA 1
ATOM 1443 C C . ARG A 1 179 ? 8.858 42.506 -39.010 1.00 84.94 179 ARG A C 1
ATOM 1445 O O . ARG A 1 179 ? 9.415 43.155 -39.886 1.00 84.94 179 ARG A O 1
ATOM 1452 N N . ILE A 1 180 ? 9.376 41.397 -38.483 1.00 87.25 180 ILE A N 1
ATOM 1453 C CA . ILE A 1 180 ? 10.716 40.889 -38.818 1.00 87.25 180 ILE A CA 1
ATOM 1454 C C . ILE A 1 180 ? 10.858 40.648 -40.327 1.00 87.25 180 ILE A C 1
ATOM 1456 O O . ILE A 1 180 ? 11.840 41.073 -40.935 1.00 87.25 180 ILE A O 1
ATOM 1460 N N . ILE A 1 181 ? 9.873 39.993 -40.951 1.00 86.44 181 ILE A N 1
ATOM 1461 C CA . ILE A 1 181 ? 9.906 39.715 -42.395 1.00 86.44 181 ILE A CA 1
ATOM 1462 C C . ILE A 1 181 ? 9.819 41.008 -43.211 1.00 86.44 181 ILE A C 1
ATOM 1464 O O . ILE A 1 181 ? 10.548 41.169 -44.188 1.00 86.44 181 ILE A O 1
ATOM 1468 N N . SER A 1 182 ? 8.966 41.948 -42.802 1.00 88.38 182 SER A N 1
ATOM 1469 C CA . SER A 1 182 ? 8.854 43.254 -43.451 1.00 88.38 182 SER A CA 1
ATOM 1470 C C . SER A 1 182 ? 10.166 44.033 -43.393 1.00 88.38 182 SER A C 1
ATOM 1472 O O . SER A 1 182 ? 10.588 44.556 -44.421 1.00 88.38 182 SER A O 1
ATOM 1474 N N . ASP A 1 183 ? 10.813 44.095 -42.230 1.00 88.94 183 ASP A N 1
ATOM 1475 C CA . ASP A 1 183 ? 12.069 44.828 -42.051 1.00 88.94 183 ASP A CA 1
ATOM 1476 C C . ASP A 1 183 ? 13.195 44.187 -42.879 1.00 88.94 183 ASP A C 1
ATOM 1478 O O . ASP A 1 183 ? 13.989 44.884 -43.510 1.00 88.94 183 ASP A O 1
ATOM 1482 N N . LEU A 1 184 ? 13.224 42.852 -42.966 1.00 90.88 184 LEU A N 1
ATOM 1483 C CA . LEU A 1 184 ? 14.180 42.122 -43.802 1.00 90.88 184 LEU A CA 1
ATOM 1484 C C . LEU A 1 184 ? 14.021 42.453 -45.292 1.00 90.88 184 LEU A C 1
ATOM 1486 O O . LEU A 1 184 ? 15.018 42.595 -45.998 1.00 90.88 184 LEU A O 1
ATOM 1490 N N . LEU A 1 185 ? 12.785 42.578 -45.776 1.00 87.62 185 LEU A N 1
ATOM 1491 C CA . LEU A 1 185 ? 12.504 42.913 -47.173 1.00 87.62 185 LEU A CA 1
ATOM 1492 C C . LEU A 1 185 ? 12.836 44.379 -47.487 1.00 87.62 185 LEU A C 1
ATOM 1494 O O . LEU A 1 185 ? 13.436 44.648 -48.524 1.00 87.62 185 LEU A O 1
ATOM 1498 N N . ILE A 1 186 ? 12.557 45.303 -46.564 1.00 89.00 186 ILE A N 1
ATOM 1499 C CA . ILE A 1 186 ? 12.973 46.709 -46.691 1.00 89.00 186 ILE A CA 1
ATOM 1500 C C . ILE A 1 186 ? 14.500 46.817 -46.740 1.00 89.00 186 ILE A C 1
ATOM 1502 O O . ILE A 1 186 ? 15.042 47.493 -47.609 1.00 89.00 186 ILE A O 1
ATOM 1506 N N . ASN A 1 187 ? 15.210 46.091 -45.870 1.00 91.00 187 ASN A N 1
ATOM 1507 C CA . ASN A 1 187 ? 16.677 46.070 -45.861 1.00 91.00 187 ASN A CA 1
ATOM 1508 C C . ASN A 1 187 ? 17.279 45.519 -47.161 1.00 91.00 187 ASN A C 1
ATOM 1510 O O . ASN A 1 187 ? 18.420 45.828 -47.493 1.00 91.00 187 ASN A O 1
ATOM 1514 N N . LYS A 1 188 ? 16.521 44.709 -47.906 1.00 88.50 188 LYS A N 1
ATOM 1515 C CA . LYS A 1 188 ? 16.900 44.225 -49.240 1.00 88.50 188 LYS A CA 1
ATOM 1516 C C . LYS A 1 188 ? 16.553 45.203 -50.369 1.00 88.50 188 LYS A C 1
ATOM 1518 O O . LYS A 1 188 ? 16.810 44.884 -51.523 1.00 88.50 188 LYS A O 1
ATOM 1523 N N . GLY A 1 189 ? 16.011 46.377 -50.043 1.00 86.56 189 GLY A N 1
ATOM 1524 C CA . GLY A 1 189 ? 15.702 47.448 -50.991 1.00 86.56 189 GLY A CA 1
ATOM 1525 C C . GLY A 1 189 ? 14.286 47.407 -51.564 1.00 86.56 189 GLY A C 1
ATOM 1526 O O . GLY A 1 189 ? 14.000 48.159 -52.487 1.00 86.56 189 GLY A O 1
ATOM 1527 N N . TYR A 1 190 ? 13.397 46.556 -51.042 1.00 88.19 190 TYR A N 1
ATOM 1528 C CA . TYR A 1 190 ? 12.018 46.482 -51.524 1.00 88.19 190 TYR A CA 1
ATOM 1529 C C . TYR A 1 190 ? 11.107 47.508 -50.845 1.00 88.19 190 TYR A C 1
ATOM 1531 O O . TYR A 1 190 ? 11.231 47.776 -49.646 1.00 88.19 190 TYR A O 1
ATOM 1539 N N . HIS A 1 191 ? 10.114 48.010 -51.580 1.00 87.00 191 HIS A N 1
ATOM 1540 C CA . HIS A 1 191 ? 9.038 48.806 -50.997 1.00 87.00 191 HIS A CA 1
ATOM 1541 C C . HIS A 1 191 ? 7.962 47.877 -50.431 1.00 87.00 191 HIS A C 1
ATOM 1543 O O . HIS A 1 191 ? 7.374 47.078 -51.156 1.00 87.00 191 HIS A O 1
ATOM 1549 N N . VAL A 1 192 ? 7.723 47.947 -49.119 1.00 88.88 192 VAL A N 1
ATOM 1550 C CA . VAL A 1 192 ? 6.822 47.027 -48.409 1.00 88.88 192 VAL A CA 1
ATOM 1551 C C . VAL A 1 192 ? 5.690 47.798 -47.741 1.00 88.88 192 VAL A C 1
ATOM 1553 O O . VAL A 1 192 ? 5.933 48.676 -46.916 1.00 88.88 192 VAL A O 1
ATOM 1556 N N . SER A 1 193 ? 4.452 47.406 -48.033 1.00 86.50 193 SER A N 1
ATOM 1557 C CA . SER A 1 193 ? 3.240 47.869 -47.355 1.00 86.50 193 SER A CA 1
ATOM 1558 C C . SER A 1 193 ? 2.641 46.746 -46.508 1.00 86.50 193 SER A C 1
ATOM 1560 O O . SER A 1 193 ? 2.536 45.603 -46.955 1.00 86.50 193 SER A O 1
ATOM 1562 N N . ARG A 1 194 ? 2.235 47.054 -45.273 1.00 82.62 194 ARG A N 1
ATOM 1563 C CA . ARG A 1 194 ? 1.612 46.091 -44.347 1.00 82.62 194 ARG A CA 1
ATOM 1564 C C . ARG A 1 194 ? 0.089 46.209 -44.435 1.00 82.62 194 ARG A C 1
ATOM 1566 O O . ARG A 1 194 ? -0.432 47.318 -44.362 1.00 82.62 194 ARG A O 1
ATOM 1573 N N . SER A 1 195 ? -0.620 45.093 -44.589 1.00 76.25 195 SER A N 1
ATOM 1574 C CA . SER A 1 195 ? -2.088 45.067 -44.505 1.00 76.25 195 SER A CA 1
ATOM 1575 C C . SER A 1 195 ? -2.565 44.863 -43.061 1.00 76.25 195 SER A C 1
ATOM 1577 O O . SER A 1 195 ? -1.756 44.701 -42.145 1.00 76.25 195 SER A O 1
ATOM 1579 N N . SER A 1 196 ? -3.884 44.879 -42.834 1.00 65.50 196 SER A N 1
ATOM 1580 C CA . SER A 1 196 ? -4.463 44.511 -41.535 1.00 65.50 196 SER A CA 1
ATOM 1581 C C . SER A 1 196 ? -4.057 43.086 -41.144 1.00 65.50 196 SER A C 1
ATOM 1583 O O . SER A 1 196 ? -4.028 42.198 -41.999 1.00 65.50 196 SER A O 1
ATOM 1585 N N . LEU A 1 197 ? -3.781 42.870 -39.854 1.00 62.84 197 LEU A N 1
ATOM 1586 C CA . LEU A 1 197 ? -3.282 41.598 -39.309 1.00 62.84 197 LEU A CA 1
ATOM 1587 C C . LEU A 1 197 ? -4.207 40.403 -39.593 1.00 62.84 197 LEU A C 1
ATOM 1589 O O . LEU A 1 197 ? -3.720 39.286 -39.706 1.00 62.84 197 LEU A O 1
ATOM 1593 N N . ASP A 1 198 ? -5.503 40.656 -39.783 1.00 62.66 198 ASP A N 1
ATOM 1594 C CA . ASP A 1 198 ? -6.525 39.627 -40.012 1.00 62.66 198 ASP A CA 1
ATOM 1595 C C . ASP A 1 198 ? -6.842 39.390 -41.497 1.00 62.66 198 ASP A C 1
ATOM 1597 O O . ASP A 1 198 ? -7.857 38.779 -41.832 1.00 62.66 198 ASP A O 1
ATOM 1601 N N . HIS A 1 199 ? -6.024 39.907 -42.422 1.00 69.06 199 HIS A N 1
ATOM 1602 C CA . HIS A 1 199 ? -6.313 39.743 -43.843 1.00 69.06 199 HIS A CA 1
ATOM 1603 C C . HIS A 1 199 ? -6.002 38.298 -44.296 1.00 69.06 199 HIS A C 1
ATOM 1605 O O . HIS A 1 199 ? -4.837 37.897 -44.334 1.00 69.06 199 HIS A O 1
ATOM 1611 N N . PRO A 1 200 ? -7.008 37.503 -44.709 1.00 67.94 200 PRO A N 1
ATOM 1612 C CA . PRO A 1 200 ? -6.876 36.045 -44.818 1.00 67.94 200 PRO A CA 1
ATOM 1613 C C . PRO A 1 200 ? -5.952 35.577 -45.953 1.00 67.94 200 PRO A C 1
ATOM 1615 O O . PRO A 1 200 ? -5.514 34.428 -45.964 1.00 67.94 200 PRO A O 1
ATOM 1618 N N . ALA A 1 201 ? -5.660 36.452 -46.920 1.00 74.06 201 ALA A N 1
ATOM 1619 C CA . ALA A 1 201 ? -4.916 36.100 -48.129 1.00 74.06 201 ALA A CA 1
ATOM 1620 C C . ALA A 1 201 ? -3.464 36.611 -48.161 1.00 74.06 201 ALA A C 1
ATOM 1622 O O . ALA A 1 201 ? -2.665 36.091 -48.933 1.00 74.06 201 ALA A O 1
ATOM 1623 N N . TYR A 1 202 ? -3.111 37.631 -47.373 1.00 80.81 202 TYR A N 1
ATOM 1624 C CA . TYR A 1 202 ? -1.754 38.195 -47.323 1.00 80.81 202 TYR A CA 1
ATOM 1625 C C . TYR A 1 202 ? -1.606 39.146 -46.134 1.00 80.81 202 TYR A C 1
ATOM 1627 O O . TYR A 1 202 ? -2.577 39.772 -45.727 1.00 80.81 202 TYR A O 1
ATOM 1635 N N . HIS A 1 203 ? -0.383 39.286 -45.624 1.00 85.19 203 HIS A N 1
ATOM 1636 C CA . HIS A 1 203 ? -0.022 40.229 -44.558 1.00 85.19 203 HIS A CA 1
ATOM 1637 C C . HIS A 1 203 ? 0.853 41.385 -45.066 1.00 85.19 203 HIS A C 1
ATOM 1639 O O . HIS A 1 203 ? 0.886 42.458 -44.464 1.00 85.19 203 HIS A O 1
ATOM 1645 N N . LEU A 1 204 ? 1.579 41.168 -46.167 1.00 86.62 204 LEU A N 1
ATOM 1646 C CA . LEU A 1 204 ? 2.489 42.142 -46.765 1.00 86.62 204 LEU A CA 1
ATOM 1647 C C . LEU A 1 204 ? 2.238 42.242 -48.271 1.00 86.62 204 LEU A C 1
ATOM 1649 O O . LEU A 1 204 ? 1.982 41.238 -48.937 1.00 86.62 204 LEU A O 1
ATOM 1653 N N . ILE A 1 205 ? 2.364 43.453 -48.798 1.00 86.75 205 ILE A N 1
ATOM 1654 C CA . ILE A 1 205 ? 2.444 43.744 -50.228 1.00 86.75 205 ILE A CA 1
ATOM 1655 C C . ILE A 1 205 ? 3.840 44.298 -50.483 1.00 86.75 205 ILE A C 1
ATOM 1657 O O . ILE A 1 205 ? 4.277 45.207 -49.780 1.00 86.75 205 ILE A O 1
ATOM 1661 N N . VAL A 1 206 ? 4.547 43.728 -51.451 1.00 88.75 206 VAL A N 1
ATOM 1662 C CA . VAL A 1 206 ? 5.929 44.085 -51.772 1.00 88.75 206 VAL A CA 1
ATOM 1663 C C . VAL A 1 206 ? 6.011 44.492 -53.230 1.00 88.75 206 VAL A C 1
ATOM 1665 O O . VAL A 1 206 ? 5.553 43.749 -54.098 1.00 88.75 206 VAL A O 1
ATOM 1668 N N . GLU A 1 207 ? 6.601 45.650 -53.489 1.00 86.88 207 GLU A N 1
ATOM 1669 C CA . GLU A 1 207 ? 6.715 46.245 -54.816 1.00 86.88 207 GLU A CA 1
ATOM 1670 C C . GLU A 1 207 ? 8.189 46.379 -55.214 1.00 86.88 207 GLU A C 1
ATOM 1672 O O . GLU A 1 207 ? 9.034 46.782 -54.408 1.00 86.88 207 GLU A O 1
ATOM 1677 N N . SER A 1 208 ? 8.497 46.009 -56.459 1.00 84.69 208 SER A N 1
ATOM 1678 C CA . SER A 1 208 ? 9.824 46.160 -57.065 1.00 84.69 208 SER A CA 1
ATOM 1679 C C . SER A 1 208 ? 9.686 46.440 -58.552 1.00 84.69 208 SER A C 1
ATOM 1681 O O . SER A 1 208 ? 9.140 45.600 -59.270 1.00 84.69 208 SER A O 1
ATOM 1683 N N . ASP A 1 209 ? 10.225 47.581 -58.979 1.00 73.75 209 ASP A N 1
ATOM 1684 C CA . ASP A 1 209 ? 10.366 48.100 -60.347 1.00 73.75 209 ASP A CA 1
ATOM 1685 C C . ASP A 1 209 ? 9.076 48.157 -61.189 1.00 73.75 209 ASP A C 1
ATOM 1687 O O . ASP A 1 209 ? 8.714 49.243 -61.613 1.00 73.75 209 ASP A O 1
ATOM 1691 N N . GLU A 1 210 ? 8.337 47.054 -61.371 1.00 77.44 210 GLU A N 1
ATOM 1692 C CA . GLU A 1 210 ? 6.988 46.995 -61.980 1.00 77.44 210 GLU A CA 1
ATOM 1693 C C . GLU A 1 210 ? 6.140 45.789 -61.499 1.00 77.44 210 GLU A C 1
ATOM 1695 O O . GLU A 1 210 ? 5.089 45.474 -62.061 1.00 77.44 210 GLU A O 1
ATOM 1700 N N . ARG A 1 211 ? 6.591 45.048 -60.476 1.00 82.69 211 ARG A N 1
ATOM 1701 C CA . ARG A 1 211 ? 5.937 43.818 -59.999 1.00 82.69 211 ARG A CA 1
ATOM 1702 C C . ARG A 1 211 ? 5.467 43.965 -58.563 1.00 82.69 211 ARG A C 1
ATOM 1704 O O . ARG A 1 211 ? 6.199 44.462 -57.711 1.00 82.69 211 ARG A O 1
ATOM 1711 N N . VAL A 1 212 ? 4.268 43.448 -58.301 1.00 86.38 212 VAL A N 1
ATOM 1712 C CA . VAL A 1 212 ? 3.651 43.430 -56.972 1.00 86.38 212 VAL A CA 1
ATOM 1713 C C . VAL A 1 212 ? 3.501 41.987 -56.500 1.00 86.38 212 VAL A C 1
ATOM 1715 O O . VAL A 1 212 ? 2.862 41.171 -57.165 1.00 86.38 212 VAL A O 1
ATOM 1718 N N . ALA A 1 213 ? 4.068 41.674 -55.337 1.00 85.62 213 ALA A N 1
ATOM 1719 C CA . ALA A 1 213 ? 3.941 40.381 -54.677 1.00 85.62 213 ALA A CA 1
ATOM 1720 C C . ALA A 1 213 ? 3.125 40.508 -53.386 1.00 85.62 213 ALA A C 1
ATOM 1722 O O . ALA A 1 213 ? 3.324 41.425 -52.591 1.00 85.62 213 ALA A O 1
ATOM 1723 N N . LYS A 1 214 ? 2.218 39.556 -53.159 1.00 87.19 214 LYS A N 1
ATOM 1724 C CA . LYS A 1 214 ? 1.426 39.444 -51.928 1.00 87.19 214 LYS A CA 1
ATOM 1725 C C . LYS A 1 214 ? 1.984 38.298 -51.091 1.00 87.19 214 LYS A C 1
ATOM 1727 O O . LYS A 1 214 ? 2.036 37.169 -51.570 1.00 87.19 214 LYS A O 1
ATOM 1732 N N . ILE A 1 215 ? 2.414 38.587 -49.865 1.00 85.00 215 ILE A N 1
ATOM 1733 C CA . ILE A 1 215 ? 3.093 37.625 -48.988 1.00 85.00 215 ILE A CA 1
ATOM 1734 C C . ILE A 1 215 ? 2.237 37.354 -47.756 1.00 85.00 215 ILE A C 1
ATOM 1736 O O . ILE A 1 215 ? 1.812 38.276 -47.056 1.00 85.00 215 ILE A O 1
ATOM 1740 N N . LEU A 1 216 ? 2.036 36.071 -47.463 1.00 84.94 216 LEU A N 1
ATOM 1741 C CA . LEU A 1 216 ? 1.373 35.584 -46.261 1.00 84.94 216 LEU A CA 1
ATOM 1742 C C . LEU A 1 216 ? 2.415 34.977 -45.316 1.00 84.94 216 LEU A C 1
ATOM 1744 O O . LEU A 1 216 ? 3.127 34.046 -45.678 1.00 84.94 216 LEU A O 1
ATOM 1748 N N . VAL A 1 217 ? 2.515 35.521 -44.105 1.00 84.25 217 VAL A N 1
ATOM 1749 C CA . VAL A 1 217 ? 3.447 35.040 -43.069 1.00 84.25 217 VAL A CA 1
ATOM 1750 C C . VAL A 1 217 ? 2.679 34.123 -42.125 1.00 84.25 217 VAL A C 1
ATOM 1752 O O . VAL A 1 217 ? 1.680 34.569 -41.573 1.00 84.25 217 VAL A O 1
ATOM 1755 N N . ARG A 1 218 ? 3.106 32.876 -41.914 1.00 77.00 218 ARG A N 1
ATOM 1756 C CA . ARG A 1 218 ? 2.406 31.918 -41.037 1.00 77.00 218 ARG A CA 1
ATOM 1757 C C . ARG A 1 218 ? 3.354 31.216 -40.074 1.00 77.00 218 ARG A C 1
ATOM 1759 O O . ARG A 1 218 ? 4.553 31.117 -40.330 1.00 77.00 218 ARG A O 1
ATOM 1766 N N . HIS A 1 219 ? 2.799 30.707 -38.978 1.00 75.81 219 HIS A N 1
ATOM 1767 C CA . HIS A 1 219 ? 3.517 29.847 -38.047 1.00 75.81 219 HIS A CA 1
ATOM 1768 C C . HIS A 1 219 ? 3.413 28.382 -38.471 1.00 75.81 219 HIS A C 1
ATOM 1770 O O . HIS A 1 219 ? 2.348 27.781 -38.359 1.00 75.81 219 HIS A O 1
ATOM 1776 N N . LEU A 1 220 ? 4.527 27.799 -38.913 1.00 69.38 220 LEU A N 1
ATOM 1777 C CA . LEU A 1 220 ? 4.547 26.457 -39.506 1.00 69.38 220 LEU A CA 1
ATOM 1778 C C . LEU A 1 220 ? 4.053 25.352 -38.559 1.00 69.38 220 LEU A C 1
ATOM 1780 O O . LEU A 1 220 ? 3.395 24.432 -39.018 1.00 69.38 220 LEU A O 1
ATOM 1784 N N . GLN A 1 221 ? 4.294 25.452 -37.244 1.00 62.94 221 GLN A N 1
ATOM 1785 C CA . GLN A 1 221 ? 3.834 24.422 -36.292 1.00 62.94 221 GLN A CA 1
ATOM 1786 C C . GLN A 1 221 ? 2.310 24.397 -36.081 1.00 62.94 221 GLN A C 1
ATOM 1788 O O . GLN A 1 221 ? 1.814 23.478 -35.440 1.00 62.94 221 GLN A O 1
ATOM 1793 N N . TYR A 1 222 ? 1.573 25.404 -36.563 1.00 62.09 222 TYR A N 1
ATOM 1794 C CA . TYR A 1 222 ? 0.111 25.470 -36.441 1.00 62.09 222 TYR A CA 1
ATOM 1795 C C . TYR A 1 222 ? -0.586 25.615 -37.803 1.00 62.09 222 TYR A C 1
ATOM 1797 O O . TYR A 1 222 ? -1.787 25.880 -37.846 1.00 62.09 222 TYR A O 1
ATOM 1805 N N . ASP A 1 223 ? 0.146 25.473 -38.915 1.00 61.03 223 ASP A N 1
ATOM 1806 C CA . ASP A 1 223 ? -0.436 25.507 -40.256 1.00 61.03 223 ASP A CA 1
ATOM 1807 C C . ASP A 1 223 ? -0.713 24.083 -40.749 1.00 61.03 223 ASP A C 1
ATOM 1809 O O . ASP A 1 223 ? 0.207 23.330 -41.063 1.00 61.03 223 ASP A O 1
ATOM 1813 N N . HIS A 1 224 ? -1.996 23.739 -40.870 1.00 55.25 224 HIS A N 1
ATOM 1814 C CA . HIS A 1 224 ? -2.458 22.444 -41.378 1.00 55.25 224 HIS A CA 1
ATOM 1815 C C . HIS A 1 224 ? -1.918 22.085 -42.771 1.00 55.25 224 HIS A C 1
ATOM 1817 O O . HIS A 1 224 ? -1.868 20.907 -43.115 1.00 55.25 224 HIS A O 1
ATOM 1823 N N . ALA A 1 225 ? -1.519 23.067 -43.587 1.00 58.47 225 ALA A N 1
ATOM 1824 C CA . ALA A 1 225 ? -0.932 22.797 -44.898 1.00 58.47 225 ALA A CA 1
ATOM 1825 C C . ALA A 1 225 ? 0.491 22.213 -44.812 1.00 58.47 225 ALA A C 1
ATOM 1827 O O . ALA A 1 225 ? 0.937 21.559 -45.754 1.00 58.47 225 ALA A O 1
ATOM 1828 N N . TYR A 1 226 ? 1.200 22.432 -43.698 1.00 52.84 226 TYR A N 1
ATOM 1829 C CA . TYR A 1 226 ? 2.576 21.971 -43.519 1.00 52.84 226 TYR A CA 1
ATOM 1830 C C . TYR A 1 226 ? 2.653 20.483 -43.148 1.00 52.84 226 TYR A C 1
ATOM 1832 O O . TYR A 1 226 ? 3.543 19.791 -43.642 1.00 52.84 226 TYR A O 1
ATOM 1840 N N . ASP A 1 227 ? 1.666 19.967 -42.404 1.00 53.16 227 ASP A N 1
ATOM 1841 C CA . ASP A 1 227 ? 1.534 18.534 -42.074 1.00 53.16 227 ASP A CA 1
ATOM 1842 C C . ASP A 1 227 ? 1.402 17.637 -43.322 1.00 53.16 227 ASP A C 1
ATOM 1844 O O . ASP A 1 227 ? 1.683 16.444 -43.262 1.00 53.16 227 ASP A O 1
ATOM 1848 N N . LEU A 1 228 ? 0.985 18.201 -44.462 1.00 48.12 228 LEU A N 1
ATOM 1849 C CA . LEU A 1 228 ? 0.804 17.490 -45.735 1.00 48.12 228 LEU A CA 1
ATOM 1850 C C . LEU A 1 228 ? 2.005 17.618 -46.693 1.00 48.12 228 LEU A C 1
ATOM 1852 O O . LEU A 1 228 ? 1.935 17.124 -47.817 1.00 48.12 228 LEU A O 1
ATOM 1856 N N . SER A 1 229 ? 3.075 18.312 -46.290 1.00 50.12 229 SER A N 1
ATOM 1857 C CA . SER A 1 229 ? 4.218 18.648 -47.162 1.00 50.12 229 SER A CA 1
ATOM 1858 C C . SER A 1 229 ? 5.506 17.855 -46.885 1.00 50.12 229 SER A C 1
ATOM 1860 O O . SER A 1 229 ? 6.531 18.113 -47.519 1.00 50.12 229 SER A O 1
ATOM 1862 N N . THR A 1 230 ? 5.441 16.874 -45.982 1.00 44.81 230 THR A N 1
ATOM 1863 C CA . THR A 1 230 ? 6.488 15.875 -45.685 1.00 44.81 230 THR A CA 1
ATOM 1864 C C . THR A 1 230 ? 5.999 14.475 -45.994 1.00 44.81 230 THR A C 1
ATOM 1866 O O . THR A 1 230 ? 6.803 13.691 -46.543 1.00 44.81 230 THR A O 1
#

Organism: NCBI:txid1620419

Nearest PDB structures (foldseek):
  2ost-assembly1_B  TM=8.090E-01  e=3.859E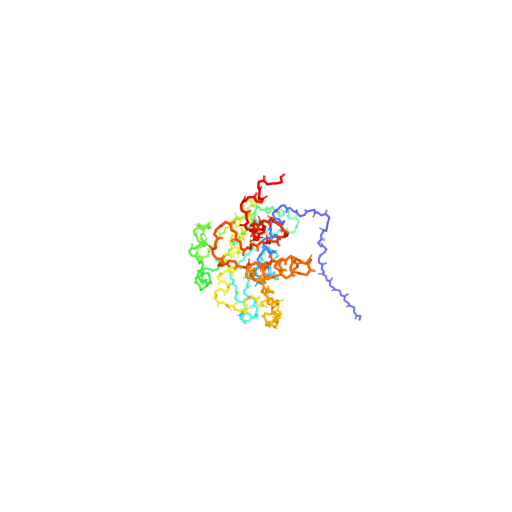-01  Synechocystis sp. PCC 6803
  4tkk-assembly1_B  TM=8.124E-01  e=4.333E-01  Saccharolobus solfataricus P2
  2ost-assembly1_D  TM=8.465E-01  e=1.381E+00  Synechocystis sp. PCC 6803
  2ost-assembly1_C  TM=8.071E-01  e=1.095E+00  Synechocystis sp. PCC 6803
  5zfr-assembly1_B-2  TM=5.115E-01  e=9.345E+00  Geobacter sulfurreducens PCA

Foldseek 3Di:
DDDDDPPPPPPPPDDDDLQRVVLVLLLVLLVVLVWDWAQDPVDNFKTFTFHDCLQPVVRHTFWMKGFPDADPPDDVPDDGPGFWIKIWGDQVVCVLLPLNVVVCVLQVDADPNRIRMHTDDSDPVSSVSSNVVSVSVSNSCCSNRPLSSVCNVHDSVVVVPDDDDPPPPPPDDLVVQLVVVQVVLVVVVWDKDADPSPDPFAGIWTDDPHDIDGHHDDDLVPDPVNVVVD

Solvent-accessible surface area (backbone atoms only — not comparable to full-atom values): 13829 Å² total; per-residue (Å²): 140,80,89,80,82,85,70,76,82,71,76,83,85,61,83,74,50,65,49,55,52,42,48,55,50,51,55,49,53,43,41,74,57,60,32,39,79,45,72,45,96,88,36,95,56,41,32,37,33,20,47,36,55,93,81,31,82,81,41,50,71,44,31,35,44,29,68,29,68,73,70,83,82,81,55,95,86,62,81,81,60,67,67,29,34,33,41,37,35,35,46,66,55,31,48,72,35,69,39,38,69,65,50,44,74,72,54,72,39,65,50,96,88,56,24,40,36,45,77,41,53,86,44,73,69,47,53,52,48,51,53,51,53,44,53,50,50,36,54,16,45,37,68,68,52,37,68,62,51,76,28,58,97,45,64,65,65,66,79,69,49,84,70,82,71,78,75,76,74,77,74,85,52,67,68,58,54,50,48,55,55,50,52,54,43,42,75,72,72,38,50,70,48,75,54,61,92,82,46,93,82,29,41,35,40,38,42,55,104,89,47,81,46,74,41,66,78,78,61,66,95,78,36,78,72,54,80,75,73,119

Secondary structure (DSSP, 8-state):
-----------TTSPPPHHHHHHHHHHHHHHHTT-EEEEPTT-TTEEEEE--TTT-TT--EEEEEEEESPPSS--TT------EEEEEE-HHHHHHTT-HHHHHHHH--B-TT--EEEEE-S-HHHHHHHHHHHHHHHHHHHHHHTHHHHTTTS-THHHHS------------HHHHHHHHHHHHHHTT-EEEE--TT-TT-SEEEEETTEEEEE----GGG-TTTTT--